Protein 5H0J (pdb70)

Organism: Pedobacter heparinus (strain ATCC 13125 / DSM 2366 / CIP 104194 / JCM 7457 / NBRC 12017 / NCIMB 9290 / NRRL B-14731 / HIM 762-3) (NCBI:txid485917)

Nearest PDB structures (foldseek):
  5h0j-assembly1_A  TM=1.004E+00  e=2.017E-50  Pedobacter heparinus DSM 2366
  5h0k-assembly1_A  TM=1.004E+00  e=4.831E-50  Pedobacter heparinus DSM 2366
  3p56-assembly1_A  TM=5.297E-01  e=3.175E-01  Homo sapi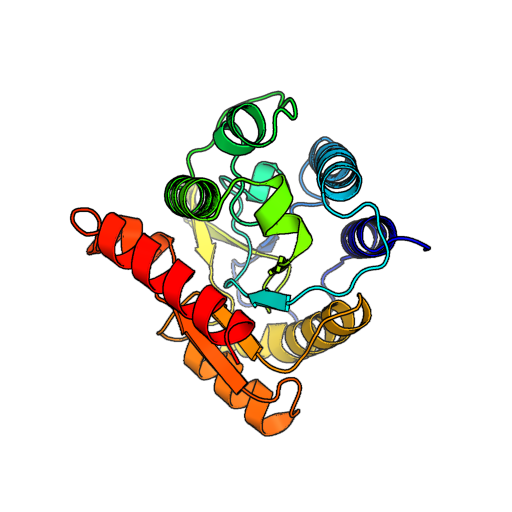ens
  3puf-assembly6_P  TM=5.413E-01  e=7.602E-01  Homo sapiens
  3p5j-assembly1_A  TM=4.343E-01  e=5.257E+00  Mus musculus

Radius of gyration: 16.83 Å; Cα contacts (8 Å, |Δi|>4): 394; chains: 1; bounding box: 45×38×44 Å

Secondary structure (DSSP, 8-state):
--SHHHHHHHHHHH----SPPPPTT-EEE-HHHH-HHHHHHHHHHHHHH--S---BEEEE-S---SSGGGGTSSTT--HHHHHHTT-----S-----HHHHHHHHHHHHHT-HHHHHHHEEEE-SS-SEEEEE-TT--EEE--TTSSHHHHHHHHHHHHHHHHHHHTTTB--SEEEEE-TTHHHHHHHHHHHHH--SSEEEEE--HHHHHHHSGGGHHHHHHHHHHHHHHHHH-

B-factor: mean 28.04, std 9.72, range [14.25, 87.45]

Foldseek 3Di:
DPWLLVLVLVCLVPDDADFADAPPQKDKARLPPPDVVQSVLSSVQCCVAGVHHAAAAEEAEFEDDCFACSNRLAPLQGQVNCCPQVVHHDDDDGGDDQLSVLVQVLQVVLPGDNVNSNHHDYAHLQHIWMWGADPVGDIDTDGCVPDPRSVNRCVVVSVVVVVSSVVSHHDQAEYEYADPPPSVVVVVVVCVVPVSHNYYHYAHHSVCCVPPVVVPSVVSSVVVSVVVVVVVVD

Sequence (234 aa):
MMTFADKVIQFNKDLSYTGSTLPPGIRIMNPFKEHEQTMHIVEAFYHKYYNDNQSRYLILGINPGRFGSGLTGIPFTDPKRLITECNIPYSGKLSHEPSSVFIYEMINAFGGAEAFYKQFYISSPCPLGFTSIAANGKEKNYNYYDSKALEKAVYEFIIENIRKQLTLGITTDTCFCLGTGKNEKFLMKVNAQYKFFKRIVALEHPRFIMQYKTASKQFYIDKYISAFKALNNS

Structure (mmCIF, N/CA/C/O backbone):
data_5H0J
#
_entry.id   5H0J
#
_cell.length_a   56.506
_cell.length_b   56.506
_cell.length_c   144.242
_cell.angle_alpha   90.00
_cell.angle_beta   90.00
_cell.angle_gamma   90.00
#
_symmetry.space_group_name_H-M   'P 41 21 2'
#
loop_
_entity.id
_entity.type
_entity.pdbx_description
1 polymer 'Uncharacterized protein'
2 water water
#
loop_
_atom_site.group_PDB
_atom_site.id
_atom_site.type_symbol
_atom_site.label_atom_id
_atom_site.label_alt_id
_atom_site.label_comp_id
_atom_site.label_asym_id
_atom_site.label_entity_id
_atom_site.label_seq_id
_atom_site.pdbx_PDB_ins_code
_atom_site.Cartn_x
_atom_site.Cartn_y
_atom_site.Cartn_z
_atom_site.occupancy
_atom_site.B_iso_or_equiv
_atom_site.auth_seq_id
_atom_site.auth_comp_id
_atom_site.auth_asym_id
_atom_site.auth_atom_id
_atom_site.pdbx_PDB_model_num
ATOM 1 N N . MET A 1 1 ? 29.651 25.128 57.550 1.00 50.09 1 MET A N 1
ATOM 2 C CA . MET A 1 1 ? 29.616 26.549 57.255 1.00 39.07 1 MET A CA 1
ATOM 3 C C . MET A 1 1 ? 29.846 27.327 58.552 1.00 42.18 1 MET A C 1
ATOM 4 O O . MET A 1 1 ? 29.359 26.923 59.599 1.00 55.32 1 MET A O 1
ATOM 6 N N . MET A 1 2 ? 30.589 28.437 58.489 1.00 49.99 2 MET A N 1
ATOM 7 C CA . MET A 1 2 ? 31.167 28.999 59.708 1.00 52.62 2 MET A CA 1
ATOM 8 C C . MET A 1 2 ? 30.142 29.761 60.546 1.00 46.40 2 MET A C 1
ATOM 9 O O . MET A 1 2 ? 29.933 29.437 61.720 1.00 45.71 2 MET A O 1
ATOM 14 N N . THR A 1 3 ? 29.503 30.787 59.982 1.00 33.55 3 THR A N 1
ATOM 15 C CA . THR A 1 3 ? 28.637 31.596 60.835 1.00 28.87 3 THR A CA 1
ATOM 16 C C . THR A 1 3 ? 27.236 30.998 60.937 1.00 23.29 3 THR A C 1
ATOM 17 O O . THR A 1 3 ? 26.833 30.136 60.151 1.00 25.98 3 THR A O 1
ATOM 21 N N . PHE A 1 4 ? 26.497 31.484 61.937 1.00 26.01 4 PHE A N 1
ATOM 22 C CA . PHE A 1 4 ? 25.069 31.201 62.036 1.00 22.46 4 PHE A CA 1
ATOM 23 C C . PHE A 1 4 ? 24.390 31.444 60.691 1.00 19.58 4 PHE A C 1
ATOM 24 O O . PHE A 1 4 ? 23.673 30.577 60.171 1.00 23.48 4 PHE A O 1
ATOM 32 N N . ALA A 1 5 ? 24.651 32.612 60.091 1.00 20.09 5 ALA A N 1
ATOM 33 C CA . ALA A 1 5 ? 24.059 32.951 58.800 1.00 20.37 5 ALA A CA 1
ATOM 34 C C . ALA A 1 5 ? 24.400 31.914 57.744 1.00 21.87 5 ALA A C 1
ATOM 35 O O . ALA A 1 5 ? 23.529 31.479 56.986 1.00 20.19 5 ALA A O 1
ATOM 37 N N . ASP A 1 6 ? 25.677 31.517 57.666 1.00 22.85 6 ASP A N 1
ATOM 38 C CA . ASP A 1 6 ? 26.083 30.516 56.682 1.00 25.72 6 ASP A CA 1
ATOM 39 C C . ASP A 1 6 ? 25.251 29.245 56.815 1.00 20.90 6 ASP A C 1
ATOM 40 O O . ASP A 1 6 ? 24.834 28.648 55.809 1.00 25.77 6 ASP A O 1
ATOM 45 N N . LYS A 1 7 ? 25.015 28.810 58.056 1.00 24.90 7 LYS A N 1
ATOM 46 C CA . LYS A 1 7 ? 24.263 27.582 58.281 1.00 26.41 7 LYS A CA 1
ATOM 47 C C . LYS A 1 7 ? 22.798 27.746 57.893 1.00 22.53 7 LYS A C 1
ATOM 48 O O . LYS A 1 7 ? 22.212 26.842 57.285 1.00 24.04 7 LYS A O 1
ATOM 54 N N . VAL A 1 8 ? 22.183 28.880 58.255 1.00 21.92 8 VAL A N 1
ATOM 55 C CA . VAL A 1 8 ? 20.795 29.126 57.851 1.00 21.88 8 VAL A CA 1
ATOM 56 C C . VAL A 1 8 ? 20.679 29.155 56.332 1.00 18.28 8 VAL A C 1
ATOM 57 O O . VAL A 1 8 ? 19.774 28.547 55.742 1.00 22.52 8 VAL A O 1
ATOM 61 N N . ILE A 1 9 ? 21.608 29.853 55.671 1.00 20.14 9 ILE A N 1
ATOM 62 C CA . ILE A 1 9 ? 21.581 29.952 54.215 1.00 21.60 9 ILE A CA 1
ATOM 63 C C . ILE A 1 9 ? 21.663 28.566 53.587 1.00 22.51 9 ILE A C 1
ATOM 64 O O . ILE A 1 9 ? 20.880 28.231 52.691 1.00 20.95 9 ILE A O 1
ATOM 69 N N . GLN A 1 10 ? 22.591 27.729 54.068 1.00 23.36 10 GLN A N 1
ATOM 70 C CA . GLN A 1 10 ? 22.715 26.386 53.500 1.00 24.68 10 GLN A CA 1
ATOM 71 C C . GLN A 1 10 ? 21.465 25.547 53.766 1.00 24.51 10 GLN A C 1
ATOM 72 O O . GLN A 1 10 ? 21.015 24.791 52.890 1.00 24.09 10 GLN A O 1
ATOM 78 N N . PHE A 1 11 ? 20.893 25.667 54.969 1.00 21.68 11 PHE A N 1
ATOM 79 C CA . PHE A 1 11 ? 19.631 24.988 55.266 1.00 22.69 11 PHE A CA 1
ATOM 80 C C . PHE A 1 11 ? 18.557 25.361 54.259 1.00 20.96 11 PHE A C 1
ATOM 81 O O . PHE A 1 11 ? 17.844 24.497 53.739 1.00 22.62 11 PHE A O 1
ATOM 89 N N . ASN A 1 12 ? 18.418 26.655 53.979 1.00 23.10 12 ASN A N 1
ATOM 90 C CA . ASN A 1 12 ? 17.347 27.073 53.084 1.00 17.31 12 ASN A CA 1
ATOM 91 C C . ASN A 1 12 ? 17.625 26.638 51.648 1.00 21.92 12 ASN A C 1
ATOM 92 O O . ASN A 1 12 ? 16.696 26.261 50.921 1.00 24.11 12 ASN A O 1
ATOM 97 N N . LYS A 1 13 ? 18.899 26.655 51.233 1.00 22.10 13 LYS A N 1
ATOM 98 C CA . LYS A 1 13 ? 19.261 26.174 49.899 1.00 22.43 13 LYS A CA 1
ATOM 99 C C . LYS A 1 13 ? 18.890 24.713 49.721 1.00 25.49 13 LYS A C 1
ATOM 100 O O . LYS A 1 13 ? 18.431 24.303 48.641 1.00 25.43 13 LYS A O 1
ATOM 106 N N . ASP A 1 14 ? 19.132 23.906 50.757 1.00 23.41 14 ASP A N 1
ATOM 107 C CA . ASP A 1 14 ? 18.979 22.463 50.664 1.00 24.04 14 ASP A CA 1
ATOM 108 C C . ASP A 1 14 ? 17.570 21.992 50.988 1.00 26.43 14 ASP A C 1
ATOM 109 O O . ASP A 1 14 ? 17.257 20.821 50.760 1.00 27.48 14 ASP A O 1
ATOM 114 N N . LEU A 1 15 ? 16.712 22.874 51.484 1.00 22.12 15 LEU A N 1
ATOM 115 C CA . LEU A 1 15 ? 15.424 22.438 51.999 1.00 20.43 15 LEU A CA 1
ATOM 116 C C . LEU A 1 15 ? 14.576 21.865 50.875 1.00 21.20 15 LEU A C 1
ATOM 117 O O . LEU A 1 15 ? 14.419 22.482 49.814 1.00 24.38 15 LEU A O 1
ATOM 122 N N . SER A 1 16 ? 14.051 20.663 51.101 1.00 20.60 16 SER A N 1
ATOM 123 C CA . SER A 1 16 ? 13.151 20.015 50.159 1.00 23.16 16 SER A CA 1
ATOM 124 C C . SER A 1 16 ? 12.187 19.144 50.948 1.00 24.94 16 SER A C 1
ATOM 125 O O . SER A 1 16 ? 12.539 18.619 52.007 1.00 23.77 16 SER A O 1
ATOM 128 N N . TYR A 1 17 ? 10.968 18.992 50.435 1.00 24.44 17 TYR A N 1
ATOM 129 C CA . TYR A 1 17 ? 9.965 18.226 51.169 1.00 27.45 17 TYR A CA 1
ATOM 130 C C . TYR A 1 17 ? 10.301 16.742 51.116 1.00 30.03 17 TYR A C 1
ATOM 131 O O . TYR A 1 17 ? 10.470 16.172 50.037 1.00 26.05 17 TYR A O 1
ATOM 140 N N . THR A 1 18 ? 10.410 16.124 52.288 1.00 24.68 18 THR A N 1
ATOM 141 C CA . THR A 1 18 ? 10.702 14.702 52.413 1.00 25.96 18 THR A CA 1
ATOM 142 C C . THR A 1 18 ? 9.626 13.951 53.194 1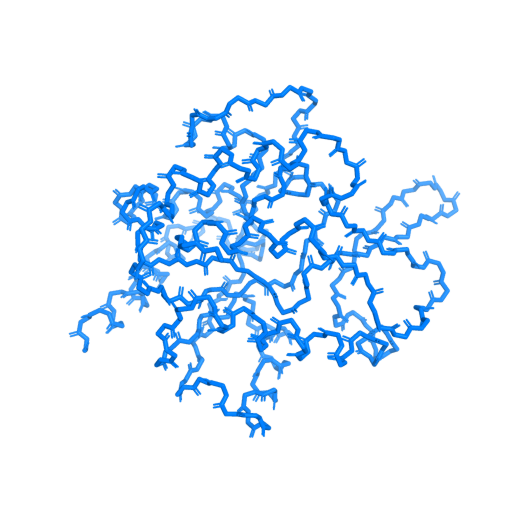.00 29.52 18 THR A C 1
ATOM 143 O O . THR A 1 18 ? 9.857 12.805 53.591 1.00 31.73 18 THR A O 1
ATOM 147 N N . GLY A 1 19 ? 8.472 14.567 53.444 1.00 25.94 19 GLY A N 1
ATOM 148 C CA . GLY A 1 19 ? 7.387 13.914 54.152 1.00 21.58 19 GLY A CA 1
ATOM 149 C C . GLY A 1 19 ? 6.575 13.015 53.233 1.00 23.72 19 GLY A C 1
ATOM 150 O O . GLY A 1 19 ? 6.970 12.703 52.111 1.00 24.35 19 GLY A O 1
ATOM 151 N N . SER A 1 20 ? 5.403 12.609 53.723 1.00 24.18 20 SER A N 1
ATOM 152 C CA . SER A 1 20 ? 4.539 11.686 52.998 1.00 24.74 20 SER A CA 1
ATOM 153 C C . SER A 1 20 ? 3.619 12.419 52.017 1.00 25.56 20 SER A C 1
ATOM 154 O O . SER A 1 20 ? 3.474 13.642 52.042 1.00 23.24 20 SER A O 1
ATOM 157 N N . THR A 1 21 ? 2.990 11.636 51.139 1.00 27.74 21 THR A N 1
ATOM 158 C CA . THR A 1 21 ? 2.049 12.173 50.161 1.00 27.96 21 THR A CA 1
ATOM 159 C C . THR A 1 21 ? 0.988 13.022 50.849 1.00 26.55 21 THR A C 1
ATOM 160 O O . THR A 1 21 ? 0.390 12.602 51.838 1.00 25.66 21 THR A O 1
ATOM 164 N N . LEU A 1 22 ? 0.770 14.227 50.325 1.00 22.81 22 LEU A N 1
ATOM 165 C CA . LEU A 1 22 ? -0.142 15.181 50.932 1.00 20.83 22 LEU A CA 1
ATOM 166 C C . LEU A 1 22 ? -1.592 14.855 50.583 1.00 23.32 22 LEU A C 1
ATOM 167 O O . LEU A 1 22 ? -1.863 14.119 49.635 1.00 21.10 22 LEU A O 1
ATOM 172 N N . PRO A 1 23 ? -2.548 15.397 51.333 1.00 21.85 23 PRO A N 1
ATOM 173 C CA . PRO A 1 23 ? -3.964 15.178 51.007 1.00 25.36 23 PRO A CA 1
ATOM 174 C C . PRO A 1 23 ? -4.318 15.746 49.641 1.00 24.71 23 PRO A C 1
ATOM 175 O O . PRO A 1 23 ? -3.557 16.547 49.075 1.00 20.88 23 PRO A O 1
ATOM 179 N N . PRO A 1 24 ? -5.461 15.344 49.074 1.00 25.37 24 PRO A N 1
ATOM 180 C CA . PRO A 1 24 ? -5.851 15.847 47.749 1.00 26.93 24 PRO A CA 1
ATOM 181 C C . PRO A 1 24 ? -5.927 17.364 47.705 1.00 21.29 24 PRO A C 1
ATOM 182 O O . PRO A 1 24 ? -6.395 18.013 48.644 1.00 25.68 24 PRO A O 1
ATOM 186 N N . GLY A 1 25 ? -5.449 17.930 46.602 1.00 22.44 25 GLY A N 1
ATOM 187 C CA . GLY A 1 25 ? -5.557 19.349 46.360 1.00 20.08 25 GLY A CA 1
ATOM 188 C C . GLY A 1 25 ? -4.446 20.197 46.941 1.00 23.29 25 GLY A C 1
ATOM 189 O O . GLY A 1 25 ? -4.334 21.370 46.574 1.00 31.16 25 GLY A O 1
ATOM 190 N N . ILE A 1 26 ? -3.600 19.642 47.804 1.00 22.44 26 ILE A N 1
ATOM 191 C CA . ILE A 1 26 ? -2.595 20.420 48.523 1.00 19.03 26 ILE A CA 1
ATOM 192 C C . ILE A 1 26 ? -1.246 20.304 47.822 1.00 23.17 26 ILE A C 1
ATOM 193 O O . ILE A 1 26 ? -0.799 19.202 47.473 1.00 23.22 26 ILE A O 1
ATOM 198 N N . ARG A 1 27 ? -0.598 21.443 47.605 1.00 19.83 27 ARG A N 1
ATOM 199 C CA . ARG A 1 27 ? 0.728 21.498 47.008 1.00 17.16 27 ARG A CA 1
ATOM 200 C C . ARG A 1 27 ? 1.691 22.089 48.028 1.00 19.81 27 ARG A C 1
ATOM 201 O O . ARG A 1 27 ? 1.349 23.043 48.729 1.00 19.13 27 ARG A O 1
ATOM 209 N N . ILE A 1 28 ? 2.886 21.504 48.121 1.00 22.09 28 ILE A N 1
ATOM 210 C CA . ILE A 1 28 ? 3.968 22.111 48.891 1.00 25.37 28 ILE A CA 1
ATOM 211 C C . ILE A 1 28 ? 4.262 23.509 48.365 1.00 23.34 28 ILE A C 1
ATOM 212 O O . ILE A 1 28 ? 4.220 23.762 47.151 1.00 21.64 28 ILE A O 1
ATOM 217 N N . MET A 1 29 ? 4.554 24.437 49.281 1.00 18.73 29 MET A N 1
ATOM 218 C CA . MET A 1 29 ? 4.967 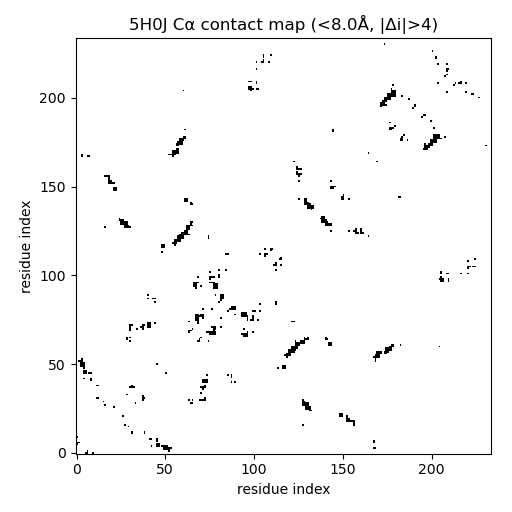25.789 48.916 1.00 20.28 29 MET A CA 1
ATOM 219 C C . MET A 1 29 ? 6.330 26.030 49.549 1.00 22.12 29 MET A C 1
ATOM 220 O O . MET A 1 29 ? 6.429 26.208 50.769 1.00 22.30 29 MET A O 1
ATOM 225 N N . ASN A 1 30 ? 7.380 26.007 48.727 1.00 18.45 30 ASN A N 1
ATOM 226 C CA . ASN A 1 30 ? 8.752 26.188 49.199 1.00 18.55 30 ASN A CA 1
ATOM 227 C C . ASN A 1 30 ? 9.212 27.576 48.773 1.00 20.55 30 ASN A C 1
ATOM 228 O O . ASN A 1 30 ? 9.583 27.769 47.604 1.00 21.95 30 ASN A O 1
ATOM 233 N N . PRO A 1 31 ? 9.239 28.561 49.676 1.00 21.67 31 PRO A N 1
ATOM 234 C CA . PRO A 1 31 ? 9.598 29.929 49.267 1.00 23.65 31 PRO A CA 1
ATOM 235 C C . PRO A 1 31 ? 10.954 30.029 48.594 1.00 20.31 31 PRO A C 1
ATOM 236 O O . PRO A 1 31 ? 11.154 30.893 47.732 1.00 23.89 31 PRO A O 1
ATOM 240 N N . PHE A 1 32 ? 11.898 29.171 48.964 1.00 15.59 32 PHE A N 1
ATOM 241 C CA . PHE A 1 32 ? 13.249 29.279 48.430 1.00 14.60 32 PHE A CA 1
ATOM 242 C C . PHE A 1 32 ? 13.365 28.707 47.027 1.00 22.13 32 PHE A C 1
ATOM 243 O O . PHE A 1 32 ? 14.326 29.021 46.317 1.00 23.74 32 PHE A O 1
ATOM 251 N N . LYS A 1 33 ? 12.409 27.885 46.621 1.00 19.29 33 LYS A N 1
ATOM 252 C CA . LYS A 1 33 ? 12.339 27.401 45.248 1.00 23.18 33 LYS A CA 1
ATOM 253 C C . LYS A 1 33 ? 11.279 28.107 44.404 1.00 25.67 33 LYS A C 1
ATOM 254 O O . LYS A 1 33 ? 11.227 27.869 43.195 1.00 33.12 33 LYS A O 1
ATOM 260 N N . GLU A 1 34 ? 10.461 28.990 44.984 1.00 26.48 34 GLU A N 1
ATOM 261 C CA . GLU A 1 34 ? 9.395 29.643 44.216 1.00 29.98 34 GLU A CA 1
ATOM 262 C C . GLU A 1 34 ? 9.945 30.683 43.245 1.00 35.79 34 GLU A C 1
ATOM 263 O O . GLU A 1 34 ? 9.605 30.674 42.053 1.00 25.22 34 GLU A O 1
ATOM 269 N N . HIS A 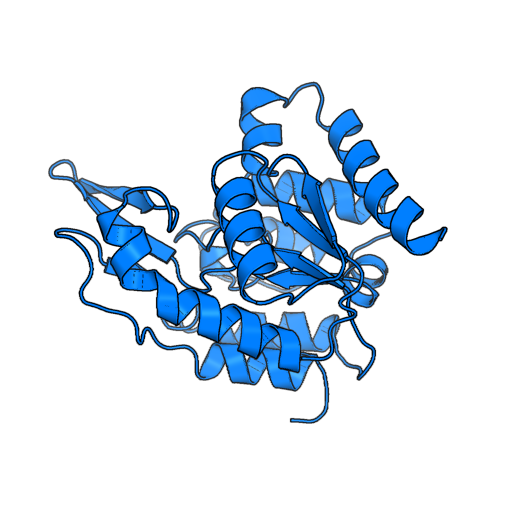1 35 ? 10.762 31.617 43.737 1.00 30.94 35 HIS A N 1
ATOM 270 C CA . HIS A 1 35 ? 11.255 32.715 42.913 1.00 37.00 35 HIS A CA 1
ATOM 271 C C . HIS A 1 35 ? 12.752 32.902 43.113 1.00 34.19 35 HIS A C 1
ATOM 272 O O . HIS A 1 35 ? 13.259 32.733 44.225 1.00 28.31 35 HIS A O 1
ATOM 279 N N . GLU A 1 36 ? 13.466 33.267 42.037 1.00 27.77 36 GLU A N 1
ATOM 280 C CA . GLU A 1 36 ? 14.921 33.352 42.147 1.00 28.98 36 GLU A CA 1
ATOM 281 C C . GLU A 1 36 ? 15.378 34.463 43.090 1.00 27.17 36 GLU A C 1
ATOM 282 O O . GLU A 1 36 ? 16.492 34.383 43.620 1.00 31.63 36 GLU A O 1
ATOM 288 N N . GLN A 1 37 ? 14.540 35.474 43.340 1.00 26.93 37 GLN A N 1
ATOM 289 C CA . GLN A 1 37 ? 14.944 36.570 44.219 1.00 26.39 37 GLN A CA 1
ATOM 290 C C . GLN A 1 37 ? 15.043 36.135 45.679 1.00 27.14 37 GLN A C 1
ATOM 291 O O . GLN A 1 37 ? 15.807 36.723 46.454 1.00 23.58 37 GLN A O 1
ATOM 297 N N . THR A 1 38 ? 14.301 35.099 46.065 1.00 22.36 38 THR A N 1
ATOM 298 C CA . THR A 1 38 ? 14.178 34.762 47.476 1.00 19.76 38 THR A CA 1
ATOM 299 C C . THR A 1 38 ? 15.525 34.415 48.098 1.00 22.47 38 THR A C 1
ATOM 300 O O . THR A 1 38 ? 15.890 34.962 49.145 1.00 22.51 38 THR A O 1
ATOM 304 N N . MET A 1 39 ? 16.297 33.523 47.467 1.00 21.56 39 MET A N 1
ATOM 305 C CA . MET A 1 39 ? 17.573 33.171 48.083 1.00 21.73 39 MET A CA 1
ATOM 306 C C . MET A 1 39 ? 18.553 34.347 48.084 1.00 21.99 39 MET A C 1
ATOM 307 O O . MET A 1 39 ? 19.416 34.415 48.959 1.00 19.55 39 MET A O 1
ATOM 312 N N . HIS A 1 40 ? 18.437 35.290 47.142 1.00 20.97 40 HIS A N 1
ATOM 313 C CA . HIS A 1 40 ? 19.294 36.474 47.216 1.00 19.18 40 HIS A CA 1
ATOM 314 C C . HIS A 1 40 ? 18.959 37.320 48.441 1.00 19.26 40 HIS A C 1
ATOM 315 O O . HIS A 1 40 ? 19.854 37.893 49.079 1.00 19.90 40 HIS A O 1
ATOM 322 N N . ILE A 1 41 ? 17.673 37.415 48.774 1.00 21.18 41 ILE A N 1
ATOM 323 C CA . ILE A 1 41 ? 17.247 38.136 49.969 1.00 18.59 41 ILE A CA 1
ATOM 324 C C . ILE A 1 41 ? 17.696 37.394 51.218 1.00 20.98 41 ILE A C 1
ATOM 325 O O . ILE A 1 41 ? 18.167 38.005 52.185 1.00 19.85 41 ILE A O 1
ATOM 330 N N . VAL A 1 42 ? 17.521 36.068 51.223 1.00 20.19 42 VAL A N 1
ATOM 331 C CA . VAL A 1 42 ? 17.989 35.236 52.330 1.00 20.45 42 VAL A CA 1
ATOM 332 C C . VAL A 1 42 ? 19.459 35.513 52.618 1.00 20.74 42 VAL A C 1
ATOM 333 O O . VAL A 1 42 ? 19.854 35.758 53.762 1.00 20.33 42 VAL A O 1
ATOM 337 N N . GLU A 1 43 ? 20.300 35.481 51.581 1.00 16.77 43 GLU A N 1
ATOM 338 C CA . GLU A 1 43 ? 21.713 35.763 51.813 1.00 17.23 43 GLU A CA 1
ATOM 339 C C . GLU A 1 43 ? 21.914 37.163 52.381 1.00 18.83 43 GLU A C 1
ATOM 340 O O . GLU A 1 43 ? 22.682 37.348 53.331 1.00 22.41 43 GLU A O 1
ATOM 346 N N . ALA A 1 44 ? 21.227 38.158 51.821 1.00 17.86 44 ALA A N 1
ATOM 347 C CA . ALA A 1 44 ? 21.424 39.529 52.282 1.00 20.36 44 ALA A CA 1
ATOM 348 C C . ALA A 1 44 ? 20.987 39.689 53.733 1.00 25.47 44 ALA A C 1
ATOM 349 O O . ALA A 1 44 ? 21.673 40.334 54.538 1.00 20.32 44 ALA A O 1
ATOM 351 N N . PHE A 1 45 ? 19.853 39.089 54.087 1.00 19.18 45 PHE A N 1
ATOM 352 C CA . PHE A 1 45 ? 19.295 39.267 55.421 1.00 21.37 45 PHE A CA 1
ATOM 353 C C . PHE A 1 45 ? 20.149 38.570 56.471 1.00 19.94 45 PHE A C 1
ATOM 354 O O . PHE A 1 45 ? 20.559 39.187 57.460 1.00 20.66 45 PHE A O 1
ATOM 362 N N . TYR A 1 46 ? 20.432 37.280 56.283 1.00 18.69 46 TYR A N 1
ATOM 363 C CA . TYR A 1 46 ? 21.168 36.574 57.327 1.00 19.39 46 TYR A CA 1
ATOM 364 C C . TYR A 1 46 ? 22.609 37.054 57.428 1.00 20.73 46 TYR A C 1
ATOM 365 O O . TYR A 1 46 ? 23.143 37.123 58.535 1.00 17.95 46 TYR A O 1
ATOM 374 N N . HIS A 1 47 ? 23.249 37.430 56.311 1.00 20.07 47 HIS A N 1
ATOM 375 C CA . HIS A 1 47 ? 24.585 38.009 56.446 1.00 22.53 47 HIS A CA 1
ATOM 376 C C . HIS A 1 47 ? 24.554 39.358 57.157 1.00 23.65 47 HIS A C 1
ATOM 377 O O . HIS A 1 47 ? 25.566 39.770 57.733 1.00 22.01 47 HIS A O 1
ATOM 384 N N . LYS A 1 48 ? 23.422 40.059 57.135 1.00 20.61 48 LYS A N 1
ATOM 385 C CA . LYS A 1 48 ? 23.372 41.335 57.835 1.00 21.50 48 LYS A CA 1
ATOM 386 C C . LYS A 1 48 ? 23.220 41.140 59.334 1.00 24.99 48 LYS A C 1
ATOM 387 O O . LYS A 1 48 ? 23.872 41.839 60.122 1.00 24.34 48 LYS A O 1
ATOM 393 N N . TYR A 1 49 ? 22.374 40.194 59.753 1.00 19.01 49 TYR A N 1
ATOM 394 C CA . TYR A 1 49 ? 21.953 40.136 61.148 1.00 20.16 49 TYR A CA 1
ATOM 395 C C . TYR A 1 49 ? 22.487 38.939 61.921 1.00 18.46 49 TYR A C 1
ATOM 396 O O . TYR A 1 49 ? 22.374 38.921 63.158 1.00 20.10 49 TYR A O 1
ATOM 405 N N . TYR A 1 50 ? 23.049 37.947 61.244 1.00 20.24 50 TYR A N 1
ATOM 406 C CA . TYR A 1 50 ? 23.465 36.706 61.882 1.00 20.84 50 TYR A CA 1
ATOM 407 C C . TYR A 1 50 ? 24.916 36.401 61.551 1.00 25.81 50 TYR A C 1
ATOM 408 O O . TYR A 1 50 ? 25.328 35.238 61.531 1.00 22.08 50 TYR A O 1
ATOM 417 N N . ASN A 1 51 ? 25.701 37.448 61.294 1.00 22.27 51 ASN A N 1
ATOM 418 C CA . ASN A 1 51 ? 27.080 37.297 60.840 1.00 26.36 51 ASN A CA 1
ATOM 419 C C . ASN A 1 51 ? 28.011 37.111 62.041 1.00 30.79 51 ASN A C 1
ATOM 420 O O . ASN A 1 51 ? 28.883 37.932 62.326 1.00 28.86 51 ASN A O 1
ATOM 425 N N . ASP A 1 52 ? 27.802 36.005 62.754 1.00 24.75 52 ASP A N 1
ATOM 426 C CA . ASP A 1 52 ? 28.559 35.715 63.968 1.00 21.96 52 ASP A CA 1
ATOM 427 C C . ASP A 1 52 ? 28.375 34.246 64.327 1.00 26.10 52 ASP A C 1
ATOM 428 O O . ASP A 1 52 ? 27.702 33.487 63.620 1.00 27.18 52 ASP A O 1
ATOM 433 N N . ASN A 1 53 ? 28.959 33.852 65.460 1.00 28.11 53 ASN A N 1
ATOM 434 C CA . ASN A 1 53 ? 28.820 32.492 65.960 1.00 26.38 53 ASN A CA 1
ATOM 435 C C . ASN A 1 53 ? 28.259 32.478 67.372 1.00 29.14 53 ASN A C 1
ATOM 436 O O . ASN A 1 53 ? 28.522 31.553 68.141 1.00 34.28 53 ASN A O 1
ATOM 441 N N . GLN A 1 54 ? 27.490 33.501 67.720 1.00 28.81 54 GLN A N 1
ATOM 442 C CA . GLN A 1 54 ? 26.789 33.525 68.991 1.00 26.42 54 GLN A CA 1
ATOM 443 C C . GLN A 1 54 ? 25.535 32.671 68.910 1.00 30.33 54 GLN A C 1
ATOM 444 O O . GLN A 1 54 ? 24.935 32.513 67.846 1.00 28.11 54 GLN A O 1
ATOM 450 N N . SER A 1 55 ? 25.134 32.126 70.053 1.00 26.57 55 SER A N 1
ATOM 451 C CA . SER A 1 55 ? 23.903 31.357 70.091 1.00 30.36 55 SER A CA 1
ATOM 452 C C . SER A 1 55 ? 22.696 32.289 70.001 1.00 27.12 55 SER A C 1
ATOM 453 O O . SER A 1 55 ? 22.806 33.514 70.123 1.00 28.55 55 SER A O 1
ATOM 456 N N . ARG A 1 56 ? 21.528 31.692 69.759 1.00 22.17 56 ARG A N 1
ATOM 457 C CA . ARG A 1 56 ? 20.282 32.435 69.649 1.00 23.04 56 ARG A CA 1
ATOM 458 C C . ARG A 1 56 ? 19.194 31.686 70.403 1.00 19.68 56 ARG A C 1
ATOM 459 O O . ARG A 1 56 ? 19.229 30.458 70.507 1.00 21.35 56 ARG A O 1
ATOM 467 N N . TYR A 1 57 ? 18.220 32.428 70.922 1.00 20.76 57 TYR A N 1
ATOM 468 C CA . TYR A 1 57 ? 16.967 31.809 71.335 1.00 19.29 57 TYR A CA 1
ATOM 469 C C . TYR A 1 57 ? 16.056 31.629 70.131 1.00 17.89 57 TYR A C 1
ATOM 470 O O . TYR A 1 57 ? 15.998 32.491 69.250 1.00 20.85 57 TYR A O 1
ATOM 479 N N . LEU A 1 58 ? 15.326 30.516 70.114 1.00 18.22 58 LEU A N 1
ATOM 480 C CA . LEU A 1 58 ? 14.452 30.164 69.001 1.00 18.70 58 LEU A CA 1
ATOM 481 C C . LEU A 1 58 ? 13.026 30.656 69.245 1.00 22.95 58 LEU A C 1
ATOM 482 O O . LEU A 1 58 ? 12.435 30.380 70.295 1.00 21.13 58 LEU A O 1
ATOM 487 N N . ILE A 1 59 ? 12.469 31.359 68.257 1.00 17.11 59 ILE A N 1
ATOM 488 C CA . ILE A 1 59 ? 11.052 31.710 68.219 1.00 17.23 59 ILE A CA 1
ATOM 489 C C . ILE A 1 59 ? 10.426 30.926 67.077 1.00 22.05 59 ILE A C 1
ATOM 490 O O . ILE A 1 59 ? 10.932 30.965 65.950 1.00 19.41 59 ILE A O 1
ATOM 495 N N . LEU A 1 60 ? 9.325 30.233 67.350 1.00 15.80 60 LEU A N 1
ATOM 496 C CA . LEU A 1 60 ? 8.674 29.400 66.345 1.00 16.52 60 LEU A CA 1
ATOM 497 C C . LEU A 1 60 ? 7.314 29.979 65.992 1.00 19.24 60 LEU A C 1
ATOM 498 O O . LEU A 1 60 ? 6.452 30.127 66.868 1.00 19.14 60 LEU A O 1
ATOM 503 N N . GLY A 1 61 ? 7.114 30.265 64.698 1.00 18.26 61 GLY A N 1
ATOM 504 C CA . GLY A 1 61 ? 5.795 30.532 64.154 1.00 16.67 61 GLY A CA 1
ATOM 505 C C . GLY A 1 61 ? 5.101 29.231 63.809 1.00 18.53 61 GLY A C 1
ATOM 506 O O . GLY A 1 61 ? 5.325 28.198 64.441 1.00 19.44 61 GLY A O 1
ATOM 507 N N . ILE A 1 62 ? 4.252 29.273 62.786 1.00 17.45 62 ILE A N 1
ATOM 508 C CA . ILE A 1 62 ? 3.458 28.106 62.407 1.00 17.66 62 ILE A CA 1
ATOM 509 C C . ILE A 1 62 ? 4.067 27.480 61.152 1.00 20.53 62 ILE A C 1
ATOM 510 O O . ILE A 1 62 ? 4.678 26.406 61.218 1.00 22.24 62 ILE A O 1
ATOM 515 N N . ASN A 1 63 ? 3.913 28.147 60.007 1.00 17.53 63 ASN A N 1
ATOM 516 C CA . ASN A 1 63 ? 4.631 27.780 58.790 1.00 18.61 63 ASN A CA 1
ATOM 517 C C . ASN A 1 63 ? 4.434 28.882 57.756 1.00 19.98 63 ASN A C 1
ATOM 518 O O . ASN A 1 63 ? 3.537 29.722 57.896 1.00 22.15 63 ASN A O 1
ATOM 523 N N . PRO A 1 64 ? 5.283 28.946 56.753 1.00 20.78 64 PRO A N 1
ATOM 524 C CA . PRO A 1 64 ? 5.155 29.988 55.725 1.00 23.99 64 PRO A CA 1
ATOM 525 C C . PRO A 1 64 ? 3.838 29.932 54.970 1.00 23.09 64 PRO A C 1
ATOM 526 O O . PRO A 1 64 ? 3.196 28.880 54.869 1.00 20.71 64 PRO A O 1
ATOM 530 N N . GLY A 1 65 ? 3.430 31.085 54.438 1.00 21.40 65 GLY A N 1
ATOM 531 C CA . GLY A 1 65 ? 2.399 31.155 53.428 1.00 24.71 65 GLY A CA 1
ATOM 532 C C . GLY A 1 65 ? 2.972 31.728 52.136 1.00 26.10 65 GLY A C 1
ATOM 533 O O . GLY A 1 65 ? 4.088 32.253 52.101 1.00 26.20 65 GLY A O 1
ATOM 534 N N . ARG A 1 66 ? 2.186 31.624 51.066 1.00 25.99 66 ARG A N 1
ATOM 535 C CA . ARG A 1 66 ?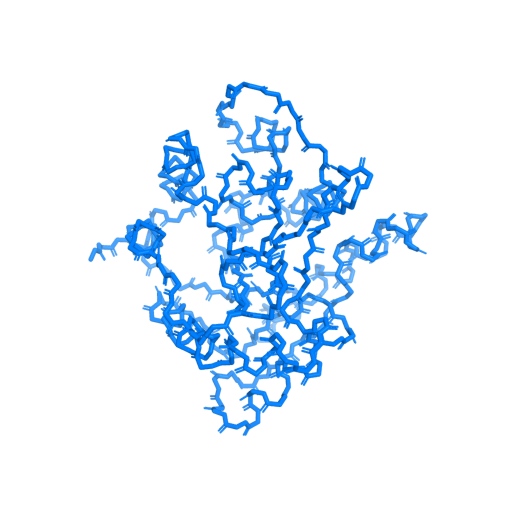 2.699 32.046 49.768 1.00 27.08 66 ARG A CA 1
ATOM 536 C C . ARG A 1 66 ? 2.885 33.558 49.701 1.00 33.50 66 ARG A C 1
ATOM 537 O O . ARG A 1 66 ? 3.827 34.037 49.059 1.00 36.76 66 ARG A O 1
ATOM 545 N N . PHE A 1 67 ? 2.038 34.311 50.395 1.00 29.78 67 PHE A N 1
ATOM 546 C CA . PHE A 1 67 ? 2.039 35.764 50.370 1.00 32.46 67 PHE A CA 1
ATOM 547 C C . PHE A 1 67 ? 3.046 36.330 51.368 1.00 28.83 67 PHE A C 1
ATOM 548 O O . PHE A 1 67 ? 3.616 35.614 52.205 1.00 23.00 67 PHE A O 1
ATOM 556 N N . GLY A 1 68 ? 3.227 37.648 51.295 1.00 25.49 68 GLY A N 1
ATOM 557 C CA . GLY A 1 68 ? 3.962 38.364 52.329 1.00 25.42 68 GLY A CA 1
ATOM 558 C C . GLY A 1 68 ? 5.381 37.850 52.472 1.00 24.89 68 GLY A C 1
ATOM 559 O O . GLY A 1 68 ? 6.178 37.884 51.525 1.00 21.26 68 GLY A O 1
ATOM 560 N N . SER A 1 69 ? 5.708 37.355 53.672 1.00 22.90 69 SER A N 1
ATOM 561 C CA . SER A 1 69 ? 7.042 36.812 53.917 1.00 20.36 69 SER A CA 1
ATOM 562 C C . SER A 1 69 ? 7.366 35.619 53.021 1.00 24.07 69 SER A C 1
ATOM 563 O O . SER A 1 69 ? 8.545 35.282 52.865 1.00 26.83 69 SER A O 1
ATOM 566 N N . GLY A 1 70 ? 6.358 34.968 52.433 1.00 21.30 70 GLY A N 1
ATOM 567 C CA . GLY A 1 70 ? 6.644 33.914 51.471 1.00 23.04 70 GLY A CA 1
ATOM 568 C C . GLY A 1 70 ? 7.332 34.407 50.219 1.00 26.24 70 GLY A C 1
ATOM 569 O O . GLY A 1 70 ? 7.922 33.606 49.486 1.00 31.77 70 GLY A O 1
ATOM 570 N N . LEU A 1 71 ? 7.258 35.705 49.953 1.00 24.37 71 LEU A N 1
ATOM 571 C CA . LEU A 1 71 ? 7.945 36.327 48.832 1.00 23.19 71 LEU A CA 1
ATOM 572 C C . LEU A 1 71 ? 9.342 36.806 49.191 1.00 27.21 71 LEU A C 1
ATOM 573 O O . LEU A 1 71 ? 10.117 37.139 48.290 1.00 29.74 71 LEU A O 1
ATOM 578 N N . THR A 1 72 ? 9.682 36.871 50.479 1.00 19.39 72 THR A N 1
ATOM 579 C CA . THR A 1 72 ? 11.028 37.263 50.868 1.00 20.44 72 THR A CA 1
ATOM 580 C C . THR A 1 72 ? 11.867 36.110 51.378 1.00 25.64 72 THR A C 1
ATOM 581 O O . THR A 1 72 ? 13.100 36.206 51.348 1.00 19.62 72 THR A O 1
ATOM 585 N N . GLY A 1 73 ? 11.232 35.033 51.842 1.00 20.23 73 GLY A N 1
ATOM 586 C CA . GLY A 1 73 ? 11.920 33.960 52.516 1.00 20.88 73 GLY A CA 1
ATOM 587 C C . GLY A 1 73 ? 12.345 34.270 53.938 1.00 17.14 73 GLY A C 1
ATOM 588 O O . GLY A 1 73 ? 13.002 33.430 54.560 1.00 21.02 73 GLY A O 1
ATOM 589 N N . ILE A 1 74 ? 11.997 35.434 54.469 1.00 16.12 74 ILE A N 1
ATOM 590 C CA . ILE A 1 74 ? 12.442 35.872 55.793 1.00 17.11 74 ILE A CA 1
ATOM 591 C C . ILE A 1 74 ? 11.231 35.861 56.715 1.00 18.47 74 ILE A C 1
ATOM 592 O O . ILE A 1 74 ? 10.254 36.564 56.435 1.00 18.76 74 ILE A O 1
ATOM 597 N N . PRO A 1 75 ? 11.254 35.108 57.815 1.00 17.65 75 PRO A N 1
ATOM 598 C CA . PRO A 1 75 ? 10.066 34.990 58.667 1.00 19.26 75 PRO A CA 1
ATOM 599 C C . PRO A 1 75 ? 9.527 36.342 59.106 1.00 18.37 75 PRO A C 1
ATOM 600 O O . PRO A 1 75 ? 10.283 37.230 59.510 1.00 19.87 75 PRO A O 1
ATOM 604 N N . PHE A 1 76 ? 8.202 36.501 58.984 1.00 16.52 76 PHE A N 1
ATOM 605 C CA . PHE A 1 76 ? 7.479 37.696 59.440 1.00 20.58 76 PHE A CA 1
ATOM 606 C C . PHE A 1 76 ? 8.010 38.987 58.829 1.00 19.52 76 PHE A C 1
ATOM 607 O O . PHE A 1 76 ? 7.820 40.070 59.384 1.00 19.65 76 PHE A O 1
ATOM 615 N N . THR A 1 77 ? 8.638 38.909 57.653 1.00 20.08 77 THR A N 1
ATOM 616 C CA . THR A 1 77 ? 9.231 40.079 57.008 1.00 18.55 77 THR A CA 1
ATOM 617 C C . THR A 1 77 ? 8.680 40.160 55.587 1.00 19.75 77 THR A C 1
ATOM 618 O O . THR A 1 77 ? 9.209 39.520 54.675 1.00 19.86 77 THR A O 1
ATOM 622 N N . ASP A 1 78 ? 7.614 40.932 55.391 1.00 18.24 78 ASP A N 1
ATOM 623 C CA . ASP A 1 78 ? 7.035 41.060 54.058 1.00 17.35 78 ASP A CA 1
ATOM 624 C C . ASP A 1 78 ? 7.887 42.051 53.267 1.00 19.33 78 ASP A C 1
ATOM 625 O O . ASP A 1 78 ? 8.849 42.629 53.797 1.00 20.51 78 ASP A O 1
ATOM 630 N N . PRO A 1 79 ? 7.601 42.240 51.970 1.00 16.28 79 PRO A N 1
ATOM 631 C CA . PRO A 1 79 ? 8.472 43.122 51.168 1.00 19.09 79 PRO A CA 1
ATOM 632 C C . PRO A 1 79 ? 8.585 44.531 51.719 1.00 19.31 79 PRO A C 1
ATOM 633 O O . PRO A 1 79 ? 9.688 45.095 51.750 1.00 21.37 79 PRO A O 1
ATOM 637 N N . LYS A 1 80 ? 7.474 45.113 52.186 1.00 20.83 80 LYS A N 1
ATOM 638 C CA . LYS A 1 80 ? 7.538 46.476 52.705 1.00 23.51 80 LYS A CA 1
ATOM 639 C C . LYS A 1 80 ? 8.439 46.552 53.931 1.00 23.12 80 LYS A C 1
ATOM 640 O O . LYS A 1 80 ? 9.259 47.469 54.056 1.00 22.15 80 LYS A O 1
ATOM 646 N N . ARG A 1 81 ? 8.300 45.596 54.852 1.00 21.43 81 ARG A N 1
ATOM 647 C CA . ARG A 1 81 ? 9.145 45.604 56.041 1.00 20.41 81 ARG A CA 1
ATOM 648 C C . ARG A 1 81 ? 10.599 45.316 55.683 1.00 19.54 81 ARG A C 1
ATOM 649 O O . ARG A 1 81 ? 11.515 45.845 56.317 1.00 21.76 81 ARG A O 1
ATOM 657 N N . LEU A 1 82 ? 10.827 44.454 54.689 1.00 16.34 82 LEU A N 1
ATOM 658 C CA . LEU A 1 82 ? 12.189 44.218 54.230 1.00 18.56 82 LEU A CA 1
ATOM 659 C C . LEU A 1 82 ? 12.829 45.518 53.764 1.00 23.37 82 LEU A C 1
ATOM 660 O O . LEU A 1 82 ? 13.977 45.813 54.113 1.00 21.23 82 LEU A O 1
ATOM 665 N N . ILE A 1 83 ? 12.082 46.324 53.008 1.00 22.78 83 ILE A N 1
ATOM 666 C CA . ILE A 1 83 ? 12.633 47.566 52.468 1.00 21.18 83 ILE A CA 1
ATOM 667 C C . ILE A 1 83 ? 12.821 48.603 53.570 1.00 24.36 83 ILE A C 1
ATOM 668 O O . ILE A 1 83 ? 13.893 49.206 53.698 1.00 30.20 83 ILE A O 1
ATOM 673 N N . THR A 1 84 ? 11.784 48.840 54.374 1.00 23.22 84 THR A N 1
ATOM 674 C CA . THR A 1 84 ? 11.808 49.988 55.271 1.00 28.43 84 THR A CA 1
ATOM 675 C C . THR A 1 84 ? 12.503 49.695 56.591 1.00 30.11 84 THR A C 1
ATOM 676 O O . THR A 1 84 ? 13.169 50.581 57.141 1.00 30.96 84 THR A O 1
ATOM 680 N N . GLU A 1 85 ? 12.390 48.472 57.103 1.00 25.37 85 GLU A N 1
ATOM 681 C CA . GLU A 1 85 ? 12.980 48.120 58.386 1.00 25.51 85 GLU A CA 1
ATOM 682 C C . GLU A 1 85 ? 14.348 47.458 58.259 1.00 28.23 85 GLU A C 1
ATOM 683 O O . GLU A 1 85 ? 15.237 47.733 59.070 1.00 31.20 85 GLU A O 1
ATOM 689 N N . CYS A 1 86 ? 14.553 46.587 57.275 1.00 23.68 86 CYS A N 1
ATOM 690 C CA . CYS A 1 86 ? 15.856 45.957 57.107 1.00 24.59 86 CYS A CA 1
ATOM 691 C C . CYS A 1 86 ? 16.741 46.674 56.104 1.00 24.60 86 CYS A C 1
ATOM 692 O O . CYS A 1 86 ? 17.916 46.312 55.983 1.00 29.80 86 CYS A O 1
ATOM 695 N N . ASN A 1 87 ? 16.199 47.651 55.370 1.00 27.05 87 ASN A N 1
ATOM 696 C CA . ASN A 1 87 ? 16.939 48.376 54.326 1.00 26.54 87 ASN A CA 1
ATOM 697 C C . ASN A 1 87 ? 17.567 47.419 53.317 1.00 30.37 87 ASN A C 1
ATOM 698 O O . ASN A 1 87 ? 18.717 47.571 52.898 1.00 30.10 87 ASN A O 1
ATOM 703 N N . ILE A 1 88 ? 16.788 46.424 52.904 1.00 24.68 88 ILE A N 1
ATOM 704 C CA . ILE A 1 88 ? 17.194 45.456 51.900 1.00 24.82 88 ILE A CA 1
ATOM 705 C C . ILE A 1 88 ? 16.231 45.582 50.731 1.00 27.19 88 ILE A C 1
ATOM 706 O O . ILE A 1 88 ? 15.018 45.508 50.930 1.00 23.01 88 ILE A O 1
ATOM 711 N N . PRO A 1 89 ? 16.715 45.811 49.515 1.00 27.42 89 PRO A N 1
ATOM 712 C CA . PRO A 1 89 ? 15.812 46.091 48.398 1.00 28.97 89 PRO A CA 1
ATOM 713 C C . PRO A 1 89 ? 15.013 44.869 47.988 1.00 28.66 89 PRO A C 1
ATOM 714 O O . PRO A 1 89 ? 15.420 43.721 48.190 1.00 29.25 89 PRO A O 1
ATOM 718 N N . TYR A 1 90 ? 13.855 45.146 47.402 1.00 29.02 90 TYR A N 1
ATOM 719 C CA . TYR A 1 90 ? 12.926 44.134 46.934 1.00 28.29 90 TYR A CA 1
ATOM 720 C C . TYR A 1 90 ? 12.371 44.588 45.595 1.00 30.00 90 TYR A C 1
ATOM 721 O O . TYR A 1 90 ? 11.855 45.703 45.487 1.00 29.05 90 TYR A O 1
ATOM 730 N N . SER A 1 91 ? 12.460 43.734 44.586 1.00 27.43 91 SER A N 1
ATOM 731 C CA . SER A 1 91 ? 11.892 44.035 43.278 1.00 31.73 91 SER A CA 1
ATOM 732 C C . SER A 1 91 ? 10.583 43.281 43.099 1.00 28.29 91 SER A C 1
ATOM 733 O O . SER A 1 91 ? 10.518 42.067 43.310 1.00 29.34 91 SER A O 1
ATOM 736 N N . GLY A 1 92 ? 9.549 43.995 42.717 1.00 29.05 92 GLY A N 1
ATOM 737 C CA . GLY A 1 92 ? 8.309 43.358 42.346 1.00 33.68 92 GLY A CA 1
ATOM 738 C C . GLY A 1 92 ? 7.156 43.828 43.191 1.00 28.16 92 GLY A C 1
ATOM 739 O O . GLY A 1 92 ? 7.232 44.830 43.902 1.00 32.35 92 GLY A O 1
ATOM 740 N N . LYS A 1 93 ? 6.068 43.078 43.105 1.00 33.62 93 LYS A N 1
ATOM 741 C CA . LYS A 1 93 ? 4.830 43.482 43.748 1.00 36.05 93 LYS A CA 1
ATOM 742 C C . LYS A 1 93 ? 4.958 43.376 45.258 1.00 30.76 93 LYS A C 1
ATOM 743 O O . LYS A 1 93 ? 5.496 42.397 45.782 1.00 28.07 93 LYS A O 1
ATOM 745 N N . LEU A 1 94 ? 4.497 44.407 45.950 1.00 29.08 94 LEU A N 1
ATOM 746 C CA . LEU A 1 94 ? 4.409 44.335 47.394 1.00 25.02 94 LEU A CA 1
ATOM 747 C C . LEU A 1 94 ? 3.315 43.358 47.799 1.00 26.24 94 LEU A C 1
ATOM 748 O O . LEU A 1 94 ? 2.408 43.038 47.028 1.00 25.29 94 LEU A O 1
ATOM 753 N N . SER A 1 95 ? 3.408 42.879 49.034 1.00 23.11 95 SER A N 1
ATOM 754 C CA . SER A 1 95 ? 2.451 41.890 49.522 1.00 25.92 95 SER A CA 1
ATOM 755 C C . SER A 1 95 ? 2.305 42.103 51.016 1.00 24.05 95 SER A C 1
ATOM 756 O O . SER A 1 95 ? 3.256 41.853 51.762 1.00 23.07 95 SER A O 1
ATOM 759 N N . HIS A 1 96 ? 1.121 42.545 51.449 1.00 22.72 96 HIS A N 1
ATOM 760 C CA . HIS A 1 96 ? 0.919 42.984 52.825 1.00 24.65 96 HIS A CA 1
ATOM 761 C C . HIS A 1 96 ? 0.699 41.784 53.742 1.00 27.14 96 HIS A C 1
ATOM 762 O O . HIS A 1 96 ? -0.210 40.978 53.518 1.00 27.43 96 HIS A O 1
ATOM 769 N N . GLU A 1 97 ? 1.528 41.669 54.773 1.00 23.22 97 GLU A N 1
ATOM 770 C CA . GLU A 1 97 ? 1.362 40.629 55.789 1.00 27.89 97 GLU A CA 1
ATOM 771 C C . GLU A 1 97 ? 1.103 41.330 57.108 1.00 20.20 97 GLU A C 1
ATOM 772 O O . GLU A 1 97 ? 2.010 42.004 57.635 1.00 24.54 97 GLU A O 1
ATOM 778 N N . PRO A 1 98 ? -0.109 41.244 57.665 1.00 25.59 98 PRO A N 1
ATOM 779 C CA . PRO A 1 98 ? -0.372 41.937 58.942 1.00 29.41 98 PRO A CA 1
ATOM 780 C C . PRO A 1 98 ? 0.582 41.526 60.057 1.00 21.89 98 PRO A C 1
ATOM 781 O O . PRO A 1 98 ? 1.044 42.380 60.843 1.00 26.26 98 PRO A O 1
ATOM 785 N N . SER A 1 99 ? 0.899 40.225 60.135 1.00 20.30 99 SER A N 1
ATOM 786 C CA . SER A 1 99 ? 1.844 39.749 61.147 1.00 23.51 99 SER A CA 1
ATOM 787 C C . SER A 1 99 ? 3.161 40.500 61.075 1.00 23.08 99 SER A C 1
ATOM 788 O O . SER A 1 99 ? 3.813 40.726 62.098 1.00 20.76 99 SER A O 1
ATOM 791 N N . SER A 1 100 ? 3.583 40.873 59.867 1.00 19.54 100 SER A N 1
ATOM 792 C CA . SER A 1 100 ? 4.859 41.558 59.709 1.00 20.37 100 SER A CA 1
ATOM 793 C C . SER A 1 100 ? 4.809 42.959 60.307 1.00 20.40 100 SER A C 1
ATOM 794 O O . SER A 1 100 ? 5.786 43.416 60.924 1.00 20.24 100 SER A O 1
ATOM 797 N N . VAL A 1 101 ? 3.680 43.658 60.128 1.00 19.76 101 VAL A N 1
ATOM 798 C CA . VAL A 1 101 ? 3.500 44.958 60.768 1.00 22.64 101 VAL A CA 1
ATOM 799 C C . VAL A 1 101 ? 3.685 44.818 62.271 1.00 20.90 101 VAL A C 1
ATOM 800 O O . VAL A 1 101 ? 4.493 45.533 62.889 1.00 22.19 101 VAL A O 1
ATOM 804 N N . PHE A 1 102 ? 2.956 43.868 62.875 1.00 20.01 102 PHE A N 1
ATOM 805 C CA . PHE A 1 102 ? 3.082 43.699 64.325 1.00 19.27 102 PHE A CA 1
ATOM 806 C C . PHE A 1 102 ? 4.515 43.379 64.724 1.00 22.25 102 PHE A C 1
ATOM 807 O O . PHE A 1 102 ? 5.063 43.982 65.653 1.00 21.58 102 PHE A O 1
ATOM 815 N N . ILE A 1 103 ? 5.136 42.410 64.049 1.00 21.16 103 ILE A N 1
ATOM 816 C CA . ILE A 1 103 ? 6.441 41.952 64.504 1.00 18.56 103 ILE A CA 1
ATOM 817 C C . ILE A 1 103 ? 7.456 43.083 64.457 1.00 23.24 103 ILE A C 1
ATOM 818 O O . ILE A 1 103 ? 8.286 43.221 65.362 1.00 22.33 103 ILE A O 1
ATOM 823 N N . TYR A 1 104 ? 7.401 43.932 63.423 1.00 21.88 104 TYR A N 1
ATOM 824 C CA . TYR A 1 104 ? 8.413 44.982 63.364 1.00 21.46 104 TYR A CA 1
ATOM 825 C C . TYR A 1 104 ? 8.088 46.167 64.271 1.00 21.74 104 TYR A C 1
ATOM 826 O O . TYR A 1 104 ? 9.010 46.860 64.720 1.00 23.58 104 TYR A O 1
ATOM 835 N N . GLU A 1 105 ? 6.814 46.404 64.587 1.00 21.63 105 GLU A N 1
ATOM 836 C CA . GLU A 1 105 ? 6.529 47.351 65.669 1.00 20.88 105 GLU A CA 1
ATOM 837 C C . GLU A 1 105 ? 7.068 46.832 67.004 1.00 27.06 105 GLU A C 1
ATOM 838 O O . GLU A 1 105 ? 7.614 47.596 67.816 1.00 23.33 105 GLU A O 1
ATOM 844 N N . MET A 1 106 ? 6.917 45.528 67.246 1.00 22.97 106 MET A N 1
ATOM 845 C CA . MET A 1 106 ? 7.486 44.920 68.442 1.00 23.40 106 MET A CA 1
ATOM 846 C C . MET A 1 106 ? 9.005 45.033 68.441 1.00 23.97 106 MET A C 1
ATOM 847 O O . MET A 1 106 ? 9.610 45.388 69.456 1.00 24.69 106 MET A O 1
ATOM 852 N N . ILE A 1 107 ? 9.637 44.757 67.299 1.00 22.25 107 ILE A N 1
ATOM 853 C CA . ILE A 1 107 ? 11.093 44.791 67.204 1.00 22.68 107 ILE A CA 1
ATOM 854 C C . ILE A 1 107 ? 11.613 46.197 67.459 1.00 23.75 107 ILE A C 1
ATOM 855 O O . ILE A 1 107 ? 12.628 46.387 68.139 1.00 25.32 107 ILE A O 1
ATOM 860 N N . ASN A 1 108 ? 10.936 47.207 66.913 1.00 25.79 108 ASN A N 1
ATOM 861 C CA . ASN A 1 108 ? 11.370 48.570 67.196 1.00 23.16 108 ASN A CA 1
ATOM 862 C C . ASN A 1 108 ? 11.204 48.895 68.676 1.00 25.16 108 ASN A C 1
ATOM 863 O O . ASN A 1 108 ? 12.086 49.523 69.271 1.00 29.03 108 ASN A O 1
ATOM 868 N N . ALA A 1 109 ? 10.101 48.450 69.293 1.00 21.64 109 ALA A N 1
ATOM 869 C CA . ALA A 1 109 ? 9.936 48.656 70.737 1.00 28.32 109 ALA A CA 1
ATOM 870 C C . ALA A 1 109 ? 11.016 47.936 71.542 1.00 33.29 109 ALA A C 1
ATOM 871 O O . ALA A 1 109 ? 11.383 48.387 72.633 1.00 29.16 109 ALA A O 1
ATOM 873 N N . PHE A 1 110 ? 11.542 46.828 71.017 1.00 23.81 110 PHE A N 1
ATOM 874 C CA . PHE A 1 110 ? 12.582 46.061 71.703 1.00 22.82 110 PHE A CA 1
ATOM 875 C C . PHE A 1 110 ? 13.924 46.774 71.665 1.00 26.99 110 PHE A C 1
ATOM 876 O O . PHE A 1 110 ? 14.751 46.580 72.562 1.00 29.55 110 PHE A O 1
ATOM 884 N N . GLY A 1 111 ? 14.162 47.587 70.640 1.00 26.91 111 GLY A N 1
ATOM 885 C CA . GLY A 1 111 ? 15.448 48.231 70.460 1.00 33.87 111 GLY A CA 1
ATOM 886 C C . GLY A 1 111 ? 16.000 48.164 69.049 1.00 32.14 111 GLY A C 1
ATOM 887 O O . GLY A 1 111 ? 17.131 48.593 68.806 1.00 35.49 111 GLY A O 1
ATOM 888 N N . GLY A 1 112 ? 15.232 47.624 68.112 1.00 27.06 112 GLY A N 1
ATOM 889 C CA . GLY A 1 112 ? 15.633 47.641 66.723 1.00 28.65 112 GLY A CA 1
ATOM 890 C C . GLY A 1 112 ? 16.020 46.259 66.211 1.00 25.02 112 GLY A C 1
ATOM 891 O O . GLY A 1 112 ? 16.340 45.339 66.969 1.00 24.93 112 GLY A O 1
ATOM 892 N N . ALA A 1 113 ? 16.020 46.139 64.882 1.00 24.42 113 ALA A N 1
ATOM 893 C CA . ALA A 1 113 ? 16.255 44.842 64.245 1.00 23.60 113 ALA A CA 1
ATOM 894 C C . ALA A 1 113 ? 17.624 44.274 64.592 1.00 25.77 113 ALA A C 1
ATOM 895 O O . ALA A 1 113 ? 17.755 43.072 64.836 1.00 23.39 113 ALA A O 1
ATOM 897 N N . GLU A 1 114 ? 18.663 45.111 64.613 1.00 25.22 114 GLU A N 1
ATOM 898 C CA . GLU A 1 114 ? 19.999 44.589 64.888 1.00 24.35 114 GLU A CA 1
ATOM 899 C C . GLU A 1 114 ? 20.075 43.964 66.279 1.00 29.01 114 GLU A C 1
ATOM 900 O O . GLU A 1 114 ? 20.594 42.852 66.450 1.00 24.30 114 GLU A O 1
ATOM 906 N N . ALA A 1 115 ? 19.555 44.670 67.290 1.00 26.76 115 ALA A N 1
ATOM 907 C CA . ALA A 1 115 ? 19.594 44.161 68.655 1.00 27.80 115 ALA A CA 1
ATOM 908 C C . ALA A 1 115 ? 18.742 42.912 68.797 1.00 25.23 115 ALA A C 1
ATOM 909 O O . ALA A 1 115 ? 19.171 41.928 69.407 1.00 24.98 115 ALA A O 1
ATOM 911 N N . PHE A 1 116 ? 17.531 42.936 68.237 1.00 24.38 116 PHE A N 1
ATOM 912 C CA . PHE A 1 116 ? 16.633 41.796 68.374 1.00 24.89 116 PHE A CA 1
ATOM 913 C C . PHE A 1 116 ? 17.206 40.564 67.686 1.00 20.41 116 PHE A C 1
ATOM 914 O O . PHE A 1 116 ? 17.273 39.478 68.275 1.00 22.53 116 PHE A O 1
ATOM 922 N N . TYR A 1 117 ? 17.623 40.710 66.427 1.00 21.05 117 TYR A N 1
ATOM 923 C CA . TYR A 1 117 ? 18.158 39.561 65.716 1.00 19.81 117 TYR A CA 1
ATOM 924 C C . TYR A 1 117 ? 19.533 39.150 66.229 1.00 22.65 117 TYR A C 1
ATOM 925 O O . TYR A 1 117 ? 19.999 38.054 65.903 1.00 22.21 117 TYR A O 1
ATOM 934 N N . LYS A 1 118 ? 20.188 39.991 67.028 1.00 26.17 118 LYS A N 1
ATOM 935 C CA . LYS A 1 118 ? 21.392 39.526 67.707 1.00 26.08 118 LYS A CA 1
ATOM 936 C C . LYS A 1 118 ? 21.067 38.456 68.742 1.00 22.96 118 LYS A C 1
ATOM 937 O O . LYS A 1 118 ? 21.918 37.613 69.054 1.00 24.71 118 LYS A O 1
ATOM 943 N N . GLN A 1 119 ? 19.843 38.461 69.267 1.00 22.99 119 GLN A N 1
ATOM 944 C CA . GLN A 1 119 ? 19.453 37.577 70.359 1.00 25.36 119 GLN A CA 1
ATOM 945 C C . GLN A 1 119 ? 18.529 36.445 69.941 1.00 24.03 119 GLN A C 1
ATOM 946 O O . GLN A 1 119 ? 18.573 35.375 70.555 1.00 22.35 119 GLN A O 1
ATOM 952 N N . PHE A 1 120 ? 17.706 36.653 68.914 1.00 20.42 120 PHE A N 1
ATOM 953 C CA . PHE A 1 120 ? 16.625 35.740 68.562 1.00 21.26 120 PHE A CA 1
ATOM 954 C C . PHE A 1 120 ? 16.695 35.348 67.099 1.00 19.33 120 PHE A C 1
ATOM 955 O O . PHE A 1 120 ? 17.119 36.131 66.246 1.00 19.72 120 PHE A O 1
ATOM 963 N N . TYR A 1 121 ? 16.241 34.127 66.832 1.00 17.83 121 TYR A N 1
ATOM 964 C CA . TYR A 1 121 ? 16.153 33.566 65.491 1.00 20.33 121 TYR A CA 1
ATOM 965 C C . TYR A 1 121 ? 14.758 32.979 65.336 1.00 20.55 121 TYR A C 1
ATOM 966 O O . TYR A 1 121 ? 14.334 32.167 66.167 1.00 20.37 121 TYR A O 1
ATOM 975 N N . ILE A 1 122 ? 14.037 33.412 64.306 1.00 19.55 122 ILE A N 1
ATOM 976 C CA . ILE A 1 122 ? 12.663 32.978 64.061 1.00 16.84 122 ILE A CA 1
ATOM 977 C C . ILE A 1 122 ? 12.667 31.885 63.001 1.00 19.11 122 ILE A C 1
ATOM 978 O O . ILE A 1 122 ? 13.306 32.025 61.946 1.00 17.63 122 ILE A O 1
ATOM 983 N N . SER A 1 123 ? 11.951 30.800 63.279 1.00 16.91 123 SER A N 1
ATOM 984 C CA . SER A 1 123 ? 11.727 2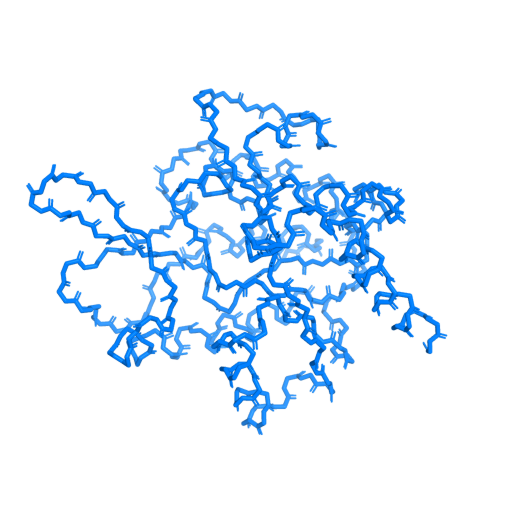9.719 62.320 1.00 19.63 123 SER A CA 1
ATOM 985 C C . SER A 1 123 ? 10.288 29.242 62.505 1.00 18.23 123 SER A C 1
ATOM 986 O O . SER A 1 123 ? 9.439 29.948 63.057 1.00 19.02 123 SER A O 1
ATOM 989 N N . SER A 1 124 ? 10.000 28.021 62.068 1.00 18.58 124 SER A N 1
ATOM 990 C CA . SER A 1 124 ? 8.678 27.441 62.268 1.00 17.57 124 SER A CA 1
ATOM 991 C C . SER A 1 124 ? 8.834 25.930 62.303 1.00 21.33 124 SER A C 1
ATOM 992 O O . SER A 1 124 ? 9.803 25.403 61.748 1.00 21.28 124 SER A O 1
ATOM 995 N N . PRO A 1 125 ? 7.937 25.212 62.991 1.00 19.90 125 PRO A N 1
ATOM 996 C CA . PRO A 1 125 ? 8.062 23.745 63.031 1.00 18.58 125 PRO A CA 1
ATOM 997 C C . PRO A 1 125 ? 8.077 23.142 61.649 1.00 18.78 125 PRO A C 1
ATOM 998 O O . PRO A 1 125 ? 8.936 22.315 61.327 1.00 19.77 125 PRO A O 1
ATOM 1002 N N . CYS A 1 126 ? 7.139 23.559 60.81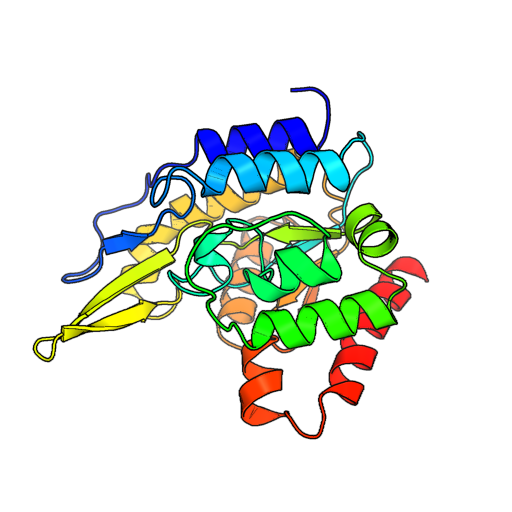0 1.00 16.61 126 CYS A N 1
ATOM 1003 C CA . CYS A 1 126 ? 7.128 23.142 59.422 1.00 17.95 126 CYS A CA 1
ATOM 1004 C C . CYS A 1 126 ? 7.768 24.239 58.592 1.00 19.23 126 CYS A C 1
ATOM 1005 O O . CYS A 1 126 ? 7.241 25.361 58.583 1.00 18.29 126 CYS A O 1
ATOM 1008 N N . PRO A 1 127 ? 8.895 24.000 57.910 1.00 20.00 127 PRO A N 1
ATOM 1009 C CA . PRO A 1 127 ? 9.575 25.104 57.221 1.00 22.10 127 PRO A CA 1
ATOM 1010 C C . PRO A 1 127 ? 8.993 25.427 55.861 1.00 22.50 127 PRO A C 1
ATOM 1011 O O . PRO A 1 127 ? 9.436 26.396 55.236 1.00 24.49 127 PRO A O 1
ATOM 1015 N N . LEU A 1 128 ? 8.025 24.651 55.390 1.00 18.80 128 LEU A N 1
ATOM 1016 C CA . LEU A 1 128 ? 7.366 24.860 54.111 1.00 24.83 128 LEU A CA 1
ATOM 1017 C C . LEU A 1 128 ? 5.898 25.182 54.349 1.00 22.91 128 LEU A C 1
ATOM 1018 O O . LEU A 1 128 ? 5.346 24.885 55.409 1.00 20.60 128 LEU A O 1
ATOM 1023 N N . GLY A 1 129 ? 5.260 25.776 53.341 1.00 21.65 129 GLY A N 1
ATOM 1024 C CA . GLY A 1 129 ? 3.840 26.031 53.369 1.00 19.69 129 GLY A CA 1
ATOM 1025 C C . GLY A 1 129 ? 3.063 25.074 52.480 1.00 19.09 129 GLY A C 1
ATOM 1026 O O . GLY A 1 129 ? 3.608 24.134 51.895 1.00 20.41 129 GLY A O 1
ATOM 1027 N N . PHE A 1 130 ? 1.757 25.332 52.382 1.00 21.04 130 PHE A N 1
ATOM 1028 C CA . PHE A 1 130 ? 0.854 24.467 51.630 1.00 17.64 130 PHE A CA 1
ATOM 1029 C C . PHE A 1 130 ? -0.228 25.332 51.011 1.00 21.44 130 PHE A C 1
ATOM 1030 O O . PHE A 1 130 ? -0.748 26.232 51.672 1.00 22.22 130 PHE A O 1
ATOM 1038 N N . THR A 1 131 ? -0.584 25.047 49.758 1.00 22.93 131 THR A N 1
ATOM 1039 C CA . THR A 1 131 ? -1.637 25.792 49.079 1.00 21.57 131 THR A CA 1
ATOM 1040 C C . THR A 1 131 ? -2.586 24.836 48.377 1.00 19.40 131 THR A C 1
ATOM 1041 O O . THR A 1 131 ? -2.224 23.713 48.019 1.00 24.14 131 THR A O 1
ATOM 1045 N N . SER A 1 132 ? -3.808 25.317 48.169 1.00 23.87 132 SER A N 1
ATOM 1046 C CA . SER A 1 132 ? -4.753 24.663 47.276 1.00 24.85 132 SER A CA 1
ATOM 1047 C C . SER A 1 132 ? -5.449 25.753 46.480 1.00 30.10 132 SER A C 1
ATOM 1048 O O . SER A 1 132 ? -5.457 26.917 46.876 1.00 28.90 132 SER A O 1
ATOM 1051 N N . ILE A 1 133 ? -6.013 25.386 45.334 1.00 27.71 133 ILE A N 1
ATOM 1052 C CA . ILE A 1 133 ? -6.743 26.336 44.501 1.00 31.08 133 ILE A CA 1
ATOM 1053 C C . ILE A 1 133 ? -8.158 25.811 44.308 1.00 44.20 133 ILE A C 1
ATOM 1054 O O . ILE A 1 133 ? -8.345 24.657 43.904 1.00 37.77 133 ILE A O 1
ATOM 1059 N N . ALA A 1 134 ? -9.146 26.655 44.604 1.00 51.59 134 ALA A N 1
ATOM 1060 C CA . ALA A 1 134 ? -10.549 26.267 44.551 1.00 53.35 134 ALA A CA 1
ATOM 1061 C C . ALA A 1 134 ? -11.091 26.325 43.122 1.00 61.38 134 ALA A C 1
ATOM 1062 O O . ALA A 1 134 ? -10.452 26.839 42.198 1.00 54.93 134 ALA A O 1
ATOM 1064 N N . ALA A 1 135 ? -12.304 25.783 42.954 1.00 69.19 135 ALA A N 1
ATOM 1065 C CA . ALA A 1 135 ? -12.971 25.820 41.655 1.00 65.78 135 ALA A CA 1
ATOM 1066 C C . ALA A 1 135 ? -13.157 27.247 41.163 1.00 67.18 135 ALA A C 1
ATOM 1067 O O . ALA A 1 135 ? -13.105 27.501 39.954 1.00 58.63 135 ALA A O 1
ATOM 1069 N N . ASN A 1 136 ? -13.377 28.185 42.087 1.00 66.71 136 ASN A N 1
ATOM 1070 C CA . ASN A 1 136 ? -13.476 29.603 41.774 1.00 59.93 136 ASN A CA 1
ATOM 1071 C C . ASN A 1 136 ? -12.130 30.235 41.450 1.00 65.72 136 ASN A C 1
ATOM 1072 O O . ASN A 1 136 ? -12.099 31.379 40.985 1.00 64.39 136 ASN A O 1
ATOM 1077 N N . GLY A 1 137 ? -11.023 29.530 41.687 1.00 62.02 137 GLY A N 1
ATOM 1078 C CA . GLY A 1 137 ? -9.705 30.053 41.408 1.00 57.83 137 GLY A CA 1
ATOM 1079 C C . GLY A 1 137 ? -9.015 30.721 42.579 1.00 51.98 137 GLY A C 1
ATOM 1080 O O . GLY A 1 137 ? -7.849 31.117 42.444 1.00 50.06 137 GLY A O 1
ATOM 1081 N N . LYS A 1 138 ? -9.690 30.869 43.717 1.00 45.66 138 LYS A N 1
ATOM 1082 C CA . LYS A 1 138 ? -9.055 31.477 44.878 1.00 41.46 138 LYS A CA 1
ATOM 1083 C C . LYS A 1 138 ? -8.074 30.494 45.505 1.00 40.86 138 LYS A C 1
ATOM 1084 O O . LYS A 1 138 ? -8.331 29.288 45.563 1.00 37.48 138 LYS A O 1
ATOM 1086 N N . GLU A 1 139 ? -6.940 31.015 45.963 1.00 42.96 139 GLU A N 1
ATOM 1087 C CA . GLU A 1 139 ? -5.890 30.204 46.558 1.00 35.14 139 GLU A CA 1
ATOM 1088 C C . GLU A 1 139 ? -5.990 30.244 48.079 1.00 35.30 139 GLU A C 1
ATOM 1089 O O . GLU A 1 139 ? -6.186 31.306 48.675 1.00 38.43 139 GLU A O 1
ATOM 1095 N N . LYS A 1 140 ? -5.857 29.076 48.699 1.00 33.33 140 LYS A N 1
ATOM 1096 C CA . LYS A 1 140 ? -5.897 28.916 50.143 1.00 30.72 140 LYS A CA 1
ATOM 1097 C C . LYS A 1 140 ? -4.524 28.482 50.635 1.00 31.31 140 LYS A C 1
ATOM 1098 O O . LYS A 1 140 ? -3.862 27.656 49.993 1.00 27.39 140 LYS A O 1
ATOM 1104 N N . ASN A 1 141 ? -4.087 29.072 51.749 1.00 25.53 141 ASN A N 1
ATOM 1105 C CA . ASN A 1 141 ? -2.886 28.647 52.454 1.00 25.70 141 ASN A CA 1
ATOM 1106 C C . ASN A 1 141 ? -3.309 27.885 53.695 1.00 26.38 141 ASN A C 1
ATOM 1107 O O . ASN A 1 141 ? -4.296 28.243 54.340 1.00 27.71 141 ASN A O 1
ATOM 1112 N N . TYR A 1 142 ? -2.547 26.852 54.037 1.00 21.41 142 TYR A N 1
ATOM 1113 C CA . TYR A 1 142 ? -2.862 25.976 55.154 1.00 19.32 142 TYR A CA 1
ATOM 1114 C C . TYR A 1 142 ? -1.805 26.086 56.241 1.00 20.68 142 TYR A C 1
ATOM 1115 O O . TYR A 1 142 ? -0.631 26.331 55.958 1.00 19.53 142 TYR A O 1
ATOM 1124 N N . ASN A 1 143 ? -2.234 25.869 57.483 1.00 21.52 143 ASN A N 1
ATOM 1125 C CA . ASN A 1 143 ? -1.325 25.542 58.574 1.00 20.63 143 ASN A CA 1
ATOM 1126 C C . ASN A 1 143 ? -1.133 24.032 58.628 1.00 22.86 143 ASN A C 1
ATOM 1127 O O . ASN A 1 143 ? -2.053 23.266 58.327 1.00 20.43 143 ASN A O 1
ATOM 1132 N N . TYR A 1 144 ? 0.059 23.603 59.059 1.00 19.00 144 TYR A N 1
ATOM 1133 C CA . TYR A 1 144 ? 0.364 22.176 59.059 1.00 23.01 144 TYR A CA 1
ATOM 1134 C C . TYR A 1 144 ? -0.639 21.380 59.888 1.00 24.61 144 TYR A C 1
ATOM 1135 O O . TYR A 1 144 ? -0.838 20.190 59.630 1.00 24.35 144 TYR A O 1
ATOM 1144 N N . TYR A 1 145 ? -1.292 22.014 60.858 1.00 21.30 145 TYR A N 1
ATOM 1145 C CA . TYR A 1 145 ? -2.210 21.317 61.742 1.00 18.36 145 TYR A CA 1
ATOM 1146 C C . TYR A 1 145 ? -3.663 21.408 61.289 1.00 24.25 145 TYR A C 1
ATOM 1147 O O . TYR A 1 145 ? -4.562 21.016 62.042 1.00 27.07 145 TYR A O 1
ATOM 1156 N N . ASP A 1 146 ? -3.925 21.894 60.075 1.00 25.67 146 ASP A N 1
ATOM 1157 C CA . ASP A 1 146 ? -5.314 22.180 59.725 1.00 24.34 146 ASP A CA 1
ATOM 1158 C C . ASP A 1 146 ? -6.164 20.926 59.551 1.00 28.18 146 ASP A C 1
ATOM 1159 O O . ASP A 1 146 ? -7.394 21.035 59.545 1.00 28.96 146 ASP A O 1
ATOM 1164 N N . SER A 1 147 ? -5.555 19.751 59.434 1.00 24.49 147 SER A N 1
ATOM 1165 C CA . SER A 1 147 ? -6.300 18.501 59.420 1.00 27.57 147 SER A CA 1
ATOM 1166 C C . SER A 1 147 ? -5.392 17.401 59.945 1.00 30.69 147 SER A C 1
ATOM 1167 O O . SER A 1 147 ? -4.164 17.502 59.874 1.00 24.08 147 SER A O 1
ATOM 1170 N N . LYS A 1 148 ? -6.009 16.340 60.470 1.00 27.62 148 LYS A N 1
ATOM 1171 C CA . LYS A 1 148 ? -5.212 15.226 60.972 1.00 26.67 148 LYS A CA 1
ATOM 1172 C C . LYS A 1 148 ? -4.410 14.575 59.854 1.00 24.78 148 LYS A C 1
ATOM 1173 O O . LYS A 1 148 ? -3.286 14.112 60.083 1.00 24.86 148 LYS A O 1
ATOM 1175 N N . ALA A 1 149 ? -4.957 14.548 58.638 1.00 26.55 149 ALA A N 1
ATOM 1176 C CA . ALA A 1 149 ? -4.248 13.931 57.526 1.00 24.37 149 ALA A CA 1
ATOM 1177 C C . ALA A 1 149 ? -3.012 14.743 57.139 1.00 23.37 149 ALA A C 1
ATOM 1178 O O . ALA A 1 149 ? -1.925 14.186 56.948 1.00 24.11 149 ALA A O 1
ATOM 1180 N N . LEU A 1 150 ? -3.154 16.065 57.026 1.00 26.14 150 LEU A N 1
ATOM 1181 C CA . LEU A 1 150 ? -1.996 16.895 56.702 1.00 21.27 150 LEU A CA 1
ATOM 1182 C C . LEU A 1 150 ? -0.914 16.757 57.768 1.00 18.98 150 LEU A C 1
ATOM 1183 O O . LEU A 1 150 ? 0.261 16.503 57.460 1.00 20.98 150 LEU A O 1
ATOM 1188 N N . GLU A 1 151 ? -1.305 16.886 59.038 1.00 22.49 151 GLU A N 1
ATOM 1189 C CA . GLU A 1 151 ? -0.331 16.792 60.121 1.00 20.92 151 GLU A CA 1
ATOM 1190 C C . GLU A 1 151 ? 0.358 15.437 60.114 1.00 24.96 151 GLU A C 1
ATOM 1191 O O . GLU A 1 151 ? 1.579 15.349 60.294 1.00 23.04 151 GLU A O 1
ATOM 1197 N N . LYS A 1 152 ? -0.405 14.369 59.880 1.00 20.84 152 LYS A N 1
ATOM 1198 C CA . LYS A 1 152 ? 0.188 13.041 59.831 1.00 22.20 152 LYS A CA 1
ATOM 1199 C C . LYS A 1 152 ? 1.196 12.951 58.703 1.00 23.55 152 LYS A C 1
ATOM 1200 O O . LYS A 1 152 ? 2.267 12.350 58.855 1.00 23.77 152 LYS A O 1
ATOM 1206 N N . ALA A 1 153 ? 0.876 13.571 57.564 1.00 23.15 153 ALA A N 1
ATOM 1207 C CA . ALA A 1 153 ? 1.767 13.500 56.416 1.00 23.02 153 ALA A CA 1
ATOM 1208 C C . ALA A 1 153 ? 3.092 14.197 56.694 1.00 22.72 153 ALA A C 1
ATOM 1209 O O . ALA A 1 153 ? 4.154 13.713 56.274 1.00 22.73 153 ALA A O 1
ATOM 1211 N N . VAL A 1 154 ? 3.059 15.335 57.395 1.00 21.12 154 VAL A N 1
ATOM 1212 C CA . VAL A 1 154 ? 4.269 16.144 57.556 1.00 20.27 154 VAL A CA 1
ATOM 1213 C C . VAL A 1 154 ? 4.926 15.960 58.929 1.00 26.28 154 VAL A C 1
ATOM 1214 O O . VAL A 1 154 ? 5.900 16.651 59.233 1.00 22.98 154 VAL A O 1
ATOM 1218 N N . TYR A 1 155 ? 4.437 15.030 59.759 1.00 19.82 155 TYR A N 1
ATOM 1219 C CA . TYR A 1 155 ? 4.892 14.978 61.154 1.00 20.01 155 TYR A CA 1
ATOM 1220 C C . TYR A 1 155 ? 6.399 14.729 61.267 1.00 20.66 155 TYR A C 1
ATOM 1221 O O . TYR A 1 155 ? 7.116 15.473 61.954 1.00 20.33 155 TYR A O 1
ATOM 1230 N N . GLU A 1 156 ? 6.899 13.667 60.625 1.00 23.48 156 GLU A N 1
ATOM 1231 C CA . GLU A 1 156 ? 8.319 13.348 60.762 1.00 26.99 156 GLU A CA 1
ATOM 1232 C C . GLU A 1 156 ? 9.182 14.425 60.119 1.00 22.84 156 GLU A C 1
ATOM 1233 O O . GLU A 1 156 ? 10.264 14.754 60.624 1.00 22.98 156 GLU A O 1
ATOM 1239 N N . PHE A 1 157 ? 8.705 14.985 59.005 1.00 21.82 157 PHE A N 1
ATOM 1240 C CA . PHE A 1 157 ? 9.372 16.118 58.367 1.00 20.66 157 PHE A CA 1
ATOM 1241 C C . PHE A 1 157 ? 9.523 17.287 59.345 1.00 22.27 157 PHE A C 1
ATOM 1242 O O . PHE A 1 157 ? 10.580 17.937 59.403 1.00 23.30 157 PHE A O 1
ATOM 1250 N N . ILE A 1 158 ? 8.490 17.534 60.154 1.00 19.83 158 ILE A N 1
ATOM 1251 C CA . ILE A 1 158 ? 8.536 18.608 61.146 1.00 19.10 158 ILE A CA 1
ATOM 1252 C C . ILE A 1 158 ? 9.554 18.297 62.238 1.00 20.09 158 ILE A C 1
ATOM 1253 O O . ILE A 1 158 ? 10.363 19.153 62.613 1.00 21.71 158 ILE A O 1
ATOM 1258 N N . ILE A 1 159 ? 9.507 17.081 62.792 1.00 21.21 159 ILE A N 1
ATOM 1259 C CA . ILE A 1 159 ? 10.475 16.735 63.836 1.00 20.40 159 ILE A CA 1
ATOM 1260 C C . ILE A 1 159 ? 11.902 16.879 63.311 1.00 19.45 159 ILE A C 1
ATOM 1261 O O . ILE A 1 159 ? 12.789 17.426 63.995 1.00 24.03 159 ILE A O 1
ATOM 1266 N N . GLU A 1 160 ? 12.145 16.415 62.079 1.00 21.19 160 GLU A N 1
ATOM 1267 C CA . GLU A 1 160 ? 13.487 16.531 61.518 1.00 25.14 160 GLU A CA 1
ATOM 1268 C C . GLU A 1 160 ? 13.876 17.991 61.354 1.00 24.25 160 GLU A C 1
ATOM 1269 O O . GLU A 1 160 ? 15.030 18.370 61.615 1.00 22.55 160 GLU A O 1
ATOM 1275 N N . ASN A 1 161 ? 12.916 18.836 60.964 1.00 23.31 161 ASN A N 1
ATOM 1276 C CA . ASN A 1 161 ? 13.220 20.258 60.846 1.00 19.42 161 ASN A CA 1
ATOM 1277 C C . ASN A 1 161 ? 13.571 20.874 62.197 1.00 20.02 161 ASN A C 1
ATOM 1278 O O . ASN A 1 161 ? 14.511 21.668 62.290 1.00 21.37 161 ASN A O 1
ATOM 1283 N N . ILE A 1 162 ? 12.826 20.541 63.254 1.00 17.02 162 ILE A N 1
ATOM 1284 C CA . ILE A 1 162 ? 13.139 21.124 64.559 1.00 18.75 162 ILE A CA 1
ATOM 1285 C C . ILE A 1 162 ? 14.541 20.712 64.998 1.00 20.88 162 ILE A C 1
ATOM 1286 O O . ILE A 1 162 ? 15.335 21.542 65.464 1.00 21.98 162 ILE A O 1
ATOM 1291 N N . ARG A 1 163 ? 14.874 19.431 64.835 1.00 20.53 163 ARG A N 1
ATOM 1292 C CA . ARG A 1 163 ? 16.218 18.962 65.178 1.00 23.49 163 ARG A CA 1
ATOM 1293 C C . ARG A 1 163 ? 17.287 19.727 64.394 1.00 20.82 163 ARG A C 1
ATOM 1294 O O . ARG A 1 163 ? 18.295 20.203 64.960 1.00 20.83 163 ARG A O 1
ATOM 1302 N N . LYS A 1 164 ? 17.055 19.893 63.084 1.00 19.44 164 LYS A N 1
ATOM 1303 C CA . LYS A 1 164 ? 18.006 20.611 62.241 1.00 15.89 164 LYS A CA 1
ATOM 1304 C C . LYS A 1 164 ? 18.160 22.059 62.691 1.00 20.69 164 LYS A C 1
ATOM 1305 O O . LYS A 1 164 ? 19.278 22.591 62.717 1.00 21.86 164 LYS A O 1
ATOM 1307 N N . GLN A 1 165 ? 17.055 22.710 63.078 1.00 18.05 165 GLN A N 1
ATOM 1308 C CA . GLN A 1 165 ? 17.158 24.087 63.552 1.00 20.68 165 GLN A CA 1
ATOM 1309 C C . GLN A 1 165 ? 17.992 24.152 64.816 1.00 20.37 165 GLN A C 1
ATOM 1310 O O . GLN A 1 165 ? 18.770 25.095 65.011 1.00 19.71 165 GLN A O 1
ATOM 1316 N N . LEU A 1 166 ? 17.833 23.161 65.701 1.00 20.95 166 LEU A N 1
ATOM 1317 C CA . LEU A 1 166 ? 18.631 23.170 66.922 1.00 21.08 166 LEU A CA 1
ATOM 1318 C C . LEU A 1 166 ? 20.123 23.071 66.627 1.00 30.13 166 LEU A C 1
ATOM 1319 O O . LEU A 1 166 ? 20.940 23.560 67.422 1.00 26.71 166 LEU A O 1
ATOM 1324 N N . THR A 1 167 ? 20.509 22.451 65.501 1.00 22.23 167 THR A N 1
ATOM 1325 C CA . THR A 1 167 ? 21.953 22.403 65.237 1.00 23.08 167 THR A CA 1
ATOM 1326 C C . THR A 1 167 ? 22.571 23.766 64.918 1.00 26.88 167 THR A C 1
ATOM 1327 O O . THR A 1 167 ? 23.803 23.865 64.861 1.00 23.98 167 THR A O 1
ATOM 1331 N N . LEU A 1 168 ? 21.768 24.816 64.733 1.00 24.73 168 LEU A N 1
ATOM 1332 C CA . LEU A 1 168 ? 22.313 26.128 64.391 1.00 30.49 168 LEU A CA 1
ATOM 1333 C C . LEU A 1 168 ? 23.098 26.768 65.528 1.00 36.04 168 LEU A C 1
ATOM 1334 O O . LEU A 1 168 ? 23.948 27.628 65.264 1.00 36.92 168 LEU A O 1
ATOM 1339 N N . GLY A 1 169 ? 22.832 26.385 66.777 1.00 29.42 169 GLY A N 1
ATOM 1340 C CA . GLY A 1 169 ? 23.430 27.049 67.917 1.00 32.38 169 GLY A CA 1
ATOM 1341 C C . GLY A 1 169 ? 22.370 27.779 68.712 1.00 23.35 169 GLY A C 1
ATOM 1342 O O . GLY A 1 169 ? 22.328 29.011 68.735 1.00 28.47 169 GLY A O 1
ATOM 1343 N N . ILE A 1 170 ? 21.489 27.014 69.345 1.00 24.51 170 ILE A N 1
ATOM 1344 C CA . ILE A 1 170 ? 20.275 27.533 69.959 1.00 21.46 170 ILE A CA 1
ATOM 1345 C C . ILE A 1 170 ? 20.377 27.324 71.463 1.00 19.96 170 ILE A C 1
ATOM 1346 O O . ILE A 1 170 ? 20.691 26.220 71.919 1.00 25.83 170 ILE A O 1
ATOM 1351 N N . THR A 1 171 ? 20.149 28.388 72.224 1.00 20.33 171 THR A N 1
ATOM 1352 C CA . THR A 1 171 ? 19.998 28.285 73.674 1.00 21.89 171 THR A CA 1
ATOM 1353 C C . THR A 1 171 ? 18.639 27.667 73.976 1.00 24.31 171 THR A C 1
ATOM 1354 O O . THR A 1 171 ? 17.603 28.264 73.664 1.00 24.96 171 THR A O 1
ATOM 1358 N N . THR A 1 172 ? 18.627 26.469 74.558 1.00 20.45 172 THR A N 1
ATOM 1359 C CA . THR A 1 172 ? 17.408 25.671 74.602 1.00 19.16 172 THR A CA 1
ATOM 1360 C C . THR A 1 172 ? 16.607 25.850 75.890 1.00 25.24 172 THR A C 1
ATOM 1361 O O . THR A 1 172 ? 15.626 25.129 76.084 1.00 22.94 172 THR A O 1
ATOM 1365 N N . ASP A 1 173 ? 16.976 26.797 76.759 1.00 20.47 173 ASP A N 1
ATOM 1366 C CA . ASP A 1 173 ? 16.203 26.987 77.988 1.00 21.78 173 ASP A CA 1
ATOM 1367 C C . ASP A 1 173 ? 14.740 27.276 77.681 1.00 21.40 173 ASP A C 1
ATOM 1368 O O . ASP A 1 173 ? 13.840 26.690 78.290 1.00 22.28 173 ASP A O 1
ATOM 1373 N N . THR A 1 174 ? 14.484 28.202 76.756 1.00 21.75 174 THR A N 1
ATOM 1374 C CA . THR A 1 174 ? 13.122 28.605 76.422 1.00 18.28 174 THR A CA 1
ATOM 1375 C C . THR A 1 174 ? 12.993 28.667 74.918 1.00 16.99 174 THR A C 1
ATOM 1376 O O . THR A 1 174 ? 13.799 29.327 74.261 1.00 19.55 174 THR A O 1
ATOM 1380 N N . CYS A 1 175 ? 11.976 28.001 74.382 1.00 17.15 175 CYS A N 1
ATOM 1381 C CA . CYS A 1 175 ? 11.521 28.240 73.021 1.00 19.67 175 CYS A CA 1
ATOM 1382 C C . CYS A 1 175 ? 10.230 29.039 73.096 1.00 19.12 175 CYS A C 1
ATOM 1383 O O . CYS A 1 175 ? 9.363 28.745 73.923 1.00 17.83 175 CYS A O 1
ATOM 1386 N N . PHE A 1 176 ? 10.109 30.062 72.258 1.00 18.45 176 PHE A N 1
ATOM 1387 C CA . PHE A 1 176 ? 8.879 30.840 72.199 1.00 19.63 176 PHE A CA 1
ATOM 1388 C C . PHE A 1 176 ? 7.995 30.299 71.089 1.00 22.58 176 PHE A C 1
ATOM 1389 O O . PHE A 1 176 ? 8.456 30.102 69.965 1.00 23.54 176 PHE A O 1
ATOM 1397 N N . CYS A 1 177 ? 6.740 30.019 71.425 1.00 18.48 177 CYS A N 1
ATOM 1398 C CA . CYS A 1 177 ? 5.760 29.487 70.484 1.00 20.71 177 CYS A CA 1
ATOM 1399 C C . CYS A 1 177 ? 4.783 30.605 70.152 1.00 20.98 177 CYS A C 1
ATOM 1400 O O . CYS A 1 177 ? 4.117 31.125 71.048 1.00 18.82 177 CYS A O 1
ATOM 1403 N N . LEU A 1 178 ? 4.707 30.992 68.884 1.00 16.52 178 LEU A N 1
ATOM 1404 C CA . LEU A 1 178 ? 3.741 32.010 68.483 1.00 18.04 178 LEU A CA 1
ATOM 1405 C C . LEU A 1 178 ? 2.480 31.292 68.026 1.00 18.94 178 LEU A C 1
ATOM 1406 O O . LEU A 1 178 ? 2.500 30.552 67.031 1.00 20.81 178 LEU A O 1
ATOM 1411 N N . GLY A 1 179 ? 1.394 31.495 68.758 1.00 19.02 179 GLY A N 1
ATOM 1412 C CA . GLY A 1 179 ? 0.161 30.778 68.492 1.00 19.60 179 GLY A CA 1
ATOM 1413 C C . GLY A 1 179 ? -0.270 29.971 69.696 1.00 24.52 179 GLY A C 1
ATOM 1414 O O . GLY A 1 179 ? 0.305 28.916 69.984 1.00 23.54 179 GLY A O 1
ATOM 1415 N N . THR A 1 180 ? -1.263 30.473 70.424 1.00 21.10 180 THR A N 1
ATOM 1416 C CA . THR A 1 180 ? -1.714 29.840 71.655 1.00 22.59 180 THR A CA 1
ATOM 1417 C C . THR A 1 180 ? -2.774 28.781 71.409 1.00 28.35 180 THR A C 1
ATOM 1418 O O . THR A 1 180 ? -3.309 28.222 72.368 1.00 27.83 180 THR A O 1
ATOM 1422 N N . GLY A 1 181 ? -3.081 28.487 70.155 1.00 25.18 181 GLY A N 1
ATOM 1423 C CA . GLY A 1 181 ? -4.040 27.451 69.855 1.00 24.73 181 GLY A CA 1
ATOM 1424 C C . GLY A 1 181 ? -3.383 26.139 69.501 1.00 25.92 181 GLY A C 1
ATOM 1425 O O . GLY A 1 181 ? -2.688 25.536 70.325 1.00 25.24 181 GLY A O 1
ATOM 1426 N N . LYS A 1 182 ? -3.588 25.692 68.260 1.00 24.01 182 LYS A N 1
ATOM 1427 C CA . LYS A 1 182 ? -3.106 24.376 67.874 1.00 21.81 182 LYS A CA 1
ATOM 1428 C C . LYS A 1 182 ? -1.590 24.326 67.782 1.00 21.52 182 LYS A C 1
ATOM 1429 O O . LYS A 1 182 ? -1.009 23.255 67.992 1.00 24.17 182 LYS A O 1
ATOM 1435 N N . ASN A 1 183 ? -0.933 25.449 67.456 1.00 20.66 183 ASN A N 1
ATOM 1436 C CA . ASN A 1 183 ? 0.534 25.456 67.437 1.00 22.98 183 ASN A CA 1
ATOM 1437 C C . ASN A 1 183 ? 1.083 25.099 68.809 1.00 22.13 183 ASN A C 1
ATOM 1438 O O . ASN A 1 183 ? 1.996 24.274 68.938 1.00 22.51 183 ASN A O 1
ATOM 1443 N N . GLU A 1 184 ? 0.528 25.723 69.846 1.00 18.99 184 GLU A N 1
ATOM 1444 C CA . GLU A 1 184 ? 0.952 25.433 71.209 1.00 22.61 184 GLU A CA 1
ATOM 1445 C C . GLU A 1 184 ? 0.703 23.975 71.561 1.00 19.48 184 GLU A C 1
ATOM 1446 O O . GLU A 1 184 ? 1.582 23.308 72.114 1.00 21.79 184 GLU A O 1
ATOM 1452 N N . LYS A 1 185 ? -0.492 23.455 71.256 1.00 22.52 185 LYS A N 1
ATOM 1453 C CA . LYS A 1 185 ? -0.778 22.063 71.615 1.00 23.87 185 LYS A CA 1
ATOM 1454 C C . LYS A 1 185 ? 0.203 21.114 70.944 1.00 22.80 185 LYS A C 1
ATOM 1455 O O . LYS A 1 185 ? 0.700 20.161 71.573 1.00 23.81 185 LYS A O 1
ATOM 1461 N N . PHE A 1 186 ? 0.505 21.371 69.660 1.00 21.59 186 PHE A N 1
ATOM 1462 C CA . PHE A 1 186 ? 1.441 20.529 68.931 1.00 22.01 186 PHE A CA 1
ATOM 1463 C C . PHE A 1 186 ? 2.821 20.584 69.559 1.00 22.02 186 PHE A C 1
ATOM 1464 O O . PHE A 1 186 ? 3.451 19.547 69.793 1.00 24.05 186 PHE A O 1
ATOM 1472 N N . LEU A 1 187 ? 3.318 21.795 69.816 1.00 18.66 187 LEU A N 1
ATOM 1473 C CA . LEU A 1 187 ? 4.684 21.926 70.301 1.00 19.11 187 LEU A CA 1
ATOM 1474 C C . LEU A 1 187 ? 4.823 21.416 71.734 1.00 23.13 187 LEU A C 1
ATOM 1475 O O . LEU A 1 187 ? 5.900 20.950 72.121 1.00 20.80 187 LEU A O 1
ATOM 1480 N N . MET A 1 188 ? 3.762 21.493 72.535 1.00 23.29 188 MET A N 1
ATOM 1481 C CA . MET A 1 188 ? 3.825 20.905 73.873 1.00 24.95 188 MET A CA 1
ATOM 1482 C C . MET A 1 188 ? 3.878 19.384 73.802 1.00 24.92 188 MET A C 1
ATOM 1483 O O . MET A 1 188 ? 4.616 18.744 74.566 1.00 29.59 188 MET A O 1
ATOM 1488 N N . LYS A 1 189 ? 3.105 18.782 72.891 1.00 24.05 189 LYS A N 1
ATOM 1489 C CA . LYS A 1 189 ? 3.203 17.336 72.701 1.00 25.61 189 LYS A CA 1
ATOM 1490 C C . LYS A 1 189 ? 4.596 16.939 72.220 1.00 30.45 189 LYS A C 1
ATOM 1491 O O . LYS A 1 189 ? 5.203 15.984 72.733 1.00 28.09 189 LYS A O 1
ATOM 1497 N N . VAL A 1 190 ? 5.127 17.678 71.245 1.00 27.05 190 VAL A N 1
ATOM 1498 C CA . VAL A 1 190 ? 6.469 17.407 70.740 1.00 27.15 190 VAL A CA 1
ATOM 1499 C C . VAL A 1 190 ? 7.494 17.520 71.861 1.00 26.41 190 VAL A C 1
ATOM 1500 O O . VAL A 1 190 ? 8.365 16.656 72.020 1.00 27.86 190 VAL A O 1
ATOM 1504 N N . ASN A 1 191 ? 7.413 18.591 72.651 1.00 20.99 191 ASN A N 1
ATOM 1505 C CA . ASN A 1 191 ? 8.471 18.817 73.625 1.00 22.83 191 ASN A CA 1
ATOM 1506 C C . ASN A 1 191 ? 8.385 17.805 74.746 1.00 30.29 191 ASN A C 1
ATOM 1507 O O . ASN A 1 191 ? 9.413 17.411 75.303 1.00 23.91 191 ASN A O 1
ATOM 1512 N N . ALA A 1 192 ? 7.177 17.348 75.065 1.00 28.76 192 ALA A N 1
ATOM 1513 C CA . ALA A 1 192 ? 7.062 16.268 76.034 1.00 28.66 192 ALA A CA 1
ATOM 1514 C C . ALA A 1 192 ? 7.655 14.972 75.494 1.00 31.24 192 ALA A C 1
ATOM 1515 O O . ALA A 1 192 ? 8.200 14.173 76.265 1.00 35.01 192 ALA A O 1
ATOM 1517 N N . GLN A 1 193 ? 7.577 14.753 74.179 1.00 28.21 193 GLN A N 1
ATOM 1518 C CA . GLN A 1 193 ? 8.115 13.522 73.613 1.00 33.22 193 GLN A CA 1
ATOM 1519 C C . GLN A 1 193 ? 9.639 13.552 73.495 1.00 37.97 193 GLN A C 1
ATOM 1520 O O . GLN A 1 193 ? 10.310 12.582 73.861 1.00 37.25 193 GLN A O 1
ATOM 1526 N N . TYR A 1 194 ? 10.205 14.650 72.986 1.00 27.00 194 TYR A N 1
ATOM 1527 C CA . TYR A 1 194 ? 11.620 14.712 72.629 1.00 24.10 194 TYR A CA 1
ATOM 1528 C C . TYR A 1 194 ? 12.480 15.544 73.578 1.00 22.83 194 TYR A C 1
ATOM 1529 O O . TYR A 1 194 ? 13.710 15.447 73.513 1.00 27.98 194 TYR A O 1
ATOM 1538 N N . LYS A 1 195 ? 11.873 16.366 74.431 1.00 21.81 195 LYS A N 1
ATOM 1539 C CA . LYS A 1 195 ? 12.599 17.159 75.424 1.00 25.06 195 LYS A CA 1
ATOM 1540 C C . LYS A 1 195 ? 13.627 18.085 74.765 1.00 27.62 195 LYS A C 1
ATOM 1541 O O . LYS A 1 195 ? 14.764 18.222 75.224 1.00 25.16 195 LYS A O 1
ATOM 1547 N N . PHE A 1 196 ? 13.211 18.739 73.678 1.00 23.09 196 PHE A N 1
ATOM 1548 C CA . PHE A 1 196 ? 14.083 19.685 72.986 1.00 20.36 196 PHE A CA 1
ATOM 1549 C C . PHE A 1 196 ? 14.442 20.877 73.866 1.00 25.06 196 PHE A C 1
ATOM 1550 O O . PHE A 1 196 ? 15.577 21.365 73.834 1.00 22.76 196 PHE A O 1
ATOM 1558 N N . PHE A 1 197 ? 13.473 21.391 74.616 1.00 20.48 197 PHE A N 1
ATOM 1559 C CA . PHE A 1 197 ? 13.619 22.638 75.345 1.00 20.04 197 PHE A CA 1
ATOM 1560 C C . PHE A 1 197 ? 13.237 22.444 76.803 1.00 20.06 197 PHE A C 1
ATOM 1561 O O . PHE A 1 197 ? 12.363 21.642 77.134 1.00 22.57 197 PHE A O 1
ATOM 1569 N N . LYS A 1 198 ? 13.889 23.217 77.665 1.00 21.78 198 LYS A N 1
ATOM 1570 C CA . LYS A 1 198 ? 13.561 23.162 79.080 1.00 21.95 198 LYS A CA 1
ATOM 1571 C C . LYS A 1 198 ? 12.132 23.644 79.323 1.00 20.46 198 LYS A C 1
ATOM 1572 O O . LYS A 1 198 ? 11.423 23.108 80.189 1.00 20.51 198 LYS A O 1
ATOM 1578 N N . ARG A 1 199 ? 11.682 24.633 78.554 1.00 17.59 199 ARG A N 1
ATOM 1579 C CA . ARG A 1 199 ? 10.313 25.118 78.675 1.00 18.90 199 ARG A CA 1
ATOM 1580 C C . ARG A 1 199 ? 9.914 25.791 77.369 1.00 18.57 199 ARG A C 1
ATOM 1581 O O . ARG A 1 199 ? 10.763 26.240 76.597 1.00 17.53 199 ARG A O 1
ATOM 1589 N N . ILE A 1 200 ? 8.608 25.858 77.140 1.00 17.12 200 ILE A N 1
ATOM 1590 C CA . ILE A 1 200 ? 8.042 26.577 76.005 1.00 18.10 200 ILE A CA 1
ATOM 1591 C C . ILE A 1 200 ? 7.142 27.677 76.546 1.00 22.61 200 ILE A C 1
ATOM 1592 O O . ILE A 1 200 ? 6.276 27.420 77.391 1.00 21.32 200 ILE A O 1
ATOM 1597 N N . VAL A 1 201 ? 7.348 28.898 76.061 1.00 22.15 201 VAL A N 1
ATOM 1598 C CA . VAL A 1 201 ? 6.515 30.044 76.404 1.00 19.99 201 VAL A CA 1
ATOM 1599 C C . VAL A 1 201 ? 5.687 30.391 75.175 1.00 22.99 201 VAL A C 1
ATOM 1600 O O . VAL A 1 201 ? 6.247 30.699 74.116 1.00 20.88 201 VAL A O 1
ATOM 1604 N N . ALA A 1 202 ? 4.364 30.314 75.298 1.00 20.28 202 ALA A N 1
ATOM 1605 C CA . ALA A 1 202 ? 3.480 30.606 74.174 1.00 16.34 202 ALA A CA 1
ATOM 1606 C C . ALA A 1 202 ? 2.987 32.044 74.253 1.00 19.90 202 ALA A C 1
ATOM 1607 O O . ALA A 1 202 ? 2.630 32.535 75.324 1.00 20.92 202 ALA A O 1
ATOM 1609 N N . LEU A 1 203 ? 2.977 32.712 73.101 1.00 21.77 203 LEU A N 1
ATOM 1610 C CA . LEU A 1 203 ? 2.487 34.072 72.949 1.00 21.08 203 LEU A CA 1
ATOM 1611 C C . LEU A 1 203 ? 1.451 34.070 71.837 1.00 21.86 203 LEU A C 1
ATOM 1612 O O . LEU A 1 203 ? 1.549 33.274 70.902 1.00 17.52 203 LEU A O 1
ATOM 1617 N N . GLU A 1 204 ? 0.448 34.949 71.945 1.00 19.92 204 GLU A N 1
ATOM 1618 C CA . GLU A 1 204 ? -0.536 35.076 70.871 1.00 20.43 204 GLU A CA 1
ATOM 1619 C C . GLU A 1 204 ? 0.152 35.335 69.534 1.00 16.85 204 GLU A C 1
ATOM 1620 O O . GLU A 1 204 ? 1.064 36.155 69.437 1.00 21.10 204 GLU A O 1
ATOM 1626 N N . HIS A 1 205 ? -0.312 34.644 68.496 1.00 18.87 205 HIS A N 1
ATOM 1627 C CA . HIS A 1 205 ? 0.304 34.789 67.180 1.00 17.44 205 HIS A CA 1
ATOM 1628 C C . HIS A 1 205 ? 0.057 36.199 66.637 1.00 19.11 205 HIS A C 1
ATOM 1629 O O . HIS A 1 205 ? -1.030 36.755 66.820 1.00 19.15 205 HIS A O 1
ATOM 1636 N N . PRO A 1 206 ? 1.056 36.810 65.988 1.00 19.26 206 PRO A N 1
ATOM 1637 C CA . PRO A 1 206 ? 0.860 38.160 65.425 1.00 19.06 206 PRO A CA 1
ATOM 1638 C C . PRO A 1 206 ? -0.374 38.289 64.545 1.00 18.96 206 PRO A C 1
ATOM 1639 O O . PRO A 1 206 ? -1.013 39.348 64.555 1.00 23.44 206 PRO A O 1
ATOM 1643 N N . ARG A 1 207 ? -0.726 37.252 63.778 1.00 19.60 207 ARG A N 1
ATOM 1644 C CA . ARG A 1 207 ? -1.914 37.342 62.931 1.00 21.99 207 ARG A CA 1
ATOM 1645 C C . ARG A 1 207 ? -3.180 37.427 63.774 1.00 23.99 207 ARG A C 1
ATOM 1646 O O . ARG A 1 207 ? -4.080 38.222 63.478 1.00 25.36 207 ARG A O 1
ATOM 1654 N N . PHE A 1 208 ? -3.260 36.629 64.842 1.00 25.91 208 PHE A N 1
ATOM 1655 C CA . PHE A 1 208 ? -4.390 36.745 65.759 1.00 28.42 208 PHE A CA 1
ATOM 1656 C C . PHE A 1 208 ? -4.466 38.150 66.351 1.00 21.91 208 PHE A C 1
ATOM 1657 O O . PHE A 1 208 ? -5.526 38.788 66.332 1.00 27.01 208 PHE A O 1
ATOM 1665 N N . ILE A 1 209 ? -3.335 38.664 66.845 1.00 19.38 209 ILE A N 1
ATOM 1666 C CA . ILE A 1 209 ? -3.294 40.008 67.421 1.00 24.48 209 ILE A CA 1
ATOM 1667 C C . ILE A 1 209 ? -3.808 41.028 66.416 1.00 32.57 209 ILE A C 1
ATOM 1668 O O . ILE A 1 209 ? -4.697 41.835 66.717 1.00 25.14 209 ILE A O 1
ATOM 1673 N N . MET A 1 210 ? -3.263 40.998 65.201 1.00 23.58 210 MET A N 1
ATOM 1674 C CA . MET A 1 210 ? -3.671 41.979 64.203 1.00 27.46 210 MET A CA 1
ATOM 1675 C C . MET A 1 210 ? -5.142 41.841 63.852 1.00 31.43 210 MET A C 1
ATOM 1676 O O . MET A 1 210 ? -5.809 42.850 63.589 1.00 38.44 210 MET A O 1
ATOM 1681 N N . GLN A 1 211 ? -5.683 40.620 63.877 1.00 30.81 211 GLN A N 1
ATOM 1682 C CA . GLN A 1 211 ? -7.043 40.442 63.381 1.00 32.13 211 GLN A CA 1
ATOM 1683 C C . GLN A 1 211 ? -8.105 40.593 64.463 1.00 41.96 211 GLN A C 1
ATOM 1684 O O . GLN A 1 211 ? -9.206 41.075 64.170 1.00 42.61 211 GLN A O 1
ATOM 1690 N N . TYR A 1 212 ? -7.811 40.213 65.705 1.00 34.68 212 TYR A N 1
ATOM 1691 C CA . TYR A 1 212 ? -8.827 40.194 66.750 1.00 36.82 212 TYR A CA 1
ATOM 1692 C C . TYR A 1 212 ? -8.496 41.042 67.965 1.00 44.09 212 TYR A C 1
ATOM 1693 O O . TYR A 1 212 ? -9.376 41.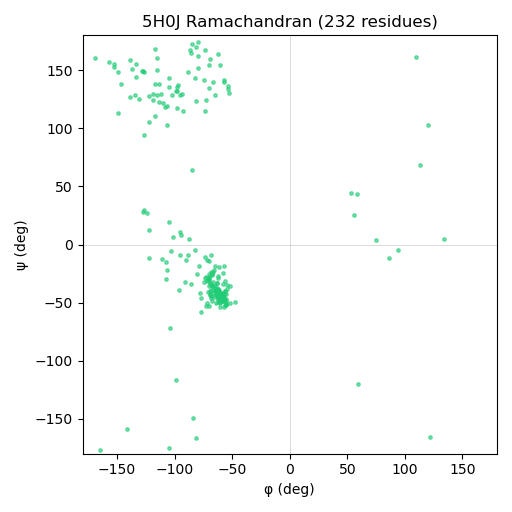250 68.808 1.00 46.54 212 TYR A O 1
ATOM 1702 N N . LYS A 1 213 ? -7.265 41.516 68.097 1.00 35.31 213 LYS A N 1
ATOM 1703 C CA . LYS A 1 213 ? -6.847 42.334 69.229 1.00 37.09 213 LYS A CA 1
ATOM 1704 C C . LYS A 1 213 ? -6.227 43.628 68.731 1.00 31.66 213 LYS A C 1
ATOM 1705 O O . LYS A 1 213 ? -5.366 44.207 69.387 1.00 35.44 213 LYS A O 1
ATOM 1711 N N . THR A 1 214 ? -6.678 44.084 67.565 1.00 36.06 214 THR A N 1
ATOM 1712 C CA . THR A 1 214 ? -6.015 45.166 66.843 1.00 33.58 214 THR A CA 1
ATOM 1713 C C . THR A 1 214 ? -5.872 46.419 67.706 1.00 35.39 214 THR A C 1
ATOM 1714 O O . THR A 1 214 ? -4.767 46.953 67.881 1.00 39.27 214 THR A O 1
ATOM 1718 N N . ALA A 1 215 ? -6.979 46.876 68.297 1.00 42.82 215 ALA A N 1
ATOM 1719 C CA . ALA A 1 215 ? -6.941 48.028 69.193 1.00 37.27 215 ALA A CA 1
ATOM 1720 C C . ALA A 1 215 ? -5.989 47.829 70.363 1.00 40.84 215 ALA A C 1
ATOM 1721 O O . ALA A 1 215 ? -5.592 48.810 71.001 1.00 38.90 215 ALA A O 1
ATOM 1723 N N . SER A 1 216 ? -5.618 46.586 70.666 1.00 42.83 216 SER A N 1
ATOM 1724 C CA . SER A 1 216 ? -4.766 46.277 71.804 1.00 39.73 216 SER A CA 1
ATOM 1725 C C . SER A 1 216 ? -3.336 45.940 71.392 1.00 35.30 216 SER A C 1
ATOM 1726 O O . SER A 1 216 ? -2.606 45.321 72.175 1.00 31.99 216 SER A O 1
ATOM 1729 N N . LYS A 1 217 ? -2.920 46.331 70.178 1.00 33.25 217 LYS A N 1
ATOM 1730 C CA . LYS A 1 217 ? -1.606 45.905 69.702 1.00 34.42 217 LYS A CA 1
ATOM 1731 C C . LYS A 1 217 ? -0.507 46.271 70.699 1.00 29.14 217 LYS A C 1
ATOM 1732 O O . LYS A 1 217 ? 0.401 45.468 70.960 1.00 26.91 217 LYS A O 1
ATOM 1738 N N . GLN A 1 218 ? -0.615 47.442 71.336 1.00 26.99 218 GLN A N 1
ATOM 1739 C CA . GLN A 1 218 ? 0.444 47.872 72.240 1.00 26.15 218 GLN A CA 1
ATOM 1740 C C . GLN A 1 218 ? 0.575 46.918 73.418 1.00 28.99 218 GLN A C 1
ATOM 1741 O O . GLN A 1 218 ? 1.692 46.547 73.809 1.00 28.49 218 GLN A O 1
ATOM 1747 N N . PHE A 1 219 ? -0.554 46.477 73.977 1.00 25.43 219 PHE A N 1
ATOM 1748 C CA . PHE A 1 219 ? -0.457 45.529 75.076 1.00 31.11 219 PHE A CA 1
ATOM 1749 C C . PHE A 1 219 ? 0.319 44.295 74.640 1.00 26.23 219 PHE A C 1
ATOM 1750 O O . PHE A 1 219 ? 1.223 43.833 75.355 1.00 26.86 219 PHE A O 1
ATOM 1758 N N . TYR A 1 220 ? 0.039 43.795 73.430 1.00 25.35 220 TYR A N 1
ATOM 1759 C CA . TYR A 1 220 ? 0.713 42.572 73.016 1.00 26.06 220 TYR A CA 1
ATOM 1760 C C . TYR A 1 220 ? 2.178 42.823 72.713 1.00 25.17 220 TYR A C 1
ATOM 1761 O O . TYR A 1 220 ? 3.019 41.959 73.005 1.00 23.16 220 TYR A O 1
ATOM 1770 N N . ILE A 1 221 ? 2.520 44.020 72.226 1.00 23.95 221 ILE A N 1
ATOM 1771 C CA . ILE A 1 221 ? 3.932 44.363 72.132 1.00 23.88 221 ILE A CA 1
ATOM 1772 C C . ILE A 1 221 ? 4.583 44.210 73.498 1.00 27.01 221 ILE A C 1
ATOM 1773 O O . ILE A 1 221 ? 5.589 43.496 73.659 1.00 26.52 221 ILE A O 1
ATOM 1778 N N . ASP A 1 222 ? 3.968 44.822 74.517 1.00 24.36 222 ASP A N 1
ATOM 1779 C CA . ASP A 1 222 ? 4.544 44.767 75.854 1.00 28.69 222 ASP A CA 1
ATOM 1780 C C . ASP A 1 222 ? 4.610 43.334 76.347 1.00 24.20 222 ASP A C 1
ATOM 1781 O O . ASP A 1 222 ? 5.621 42.918 76.938 1.00 27.79 222 ASP A O 1
ATOM 1786 N N . LYS A 1 223 ? 3.583 42.536 76.027 1.00 23.04 223 LYS A N 1
ATOM 1787 C CA . LYS A 1 223 ? 3.589 41.154 76.489 1.00 25.82 223 LYS A CA 1
ATOM 1788 C C . LYS A 1 223 ? 4.785 40.422 75.900 1.00 23.44 223 LYS A C 1
ATOM 1789 O O . LYS A 1 223 ? 5.561 39.786 76.632 1.00 22.84 223 LYS A O 1
ATOM 1795 N N . TYR A 1 224 ? 5.012 40.588 74.585 1.00 22.98 224 TYR A N 1
ATOM 1796 C CA . TYR A 1 224 ? 6.170 39.943 73.978 1.00 24.21 224 TYR A CA 1
ATOM 1797 C C . TYR A 1 224 ? 7.436 40.393 74.677 1.00 25.07 224 TYR A C 1
ATOM 1798 O O . TYR A 1 224 ? 8.266 39.571 75.093 1.00 25.37 224 TYR A O 1
ATOM 1807 N N . ILE A 1 225 ? 7.578 41.707 74.858 1.00 25.75 225 ILE A N 1
ATOM 1808 C CA . ILE A 1 225 ? 8.852 42.198 75.348 1.00 25.86 225 ILE A CA 1
ATOM 1809 C C . ILE A 1 225 ? 9.021 41.778 76.790 1.00 24.04 225 ILE A C 1
ATOM 1810 O O . ILE A 1 225 ? 10.149 41.542 77.244 1.00 32.42 225 ILE A O 1
ATOM 1815 N N . SER A 1 226 ? 7.912 41.594 77.513 1.00 25.31 226 SER A N 1
ATOM 1816 C CA . SER A 1 226 ? 8.076 41.198 78.904 1.00 29.96 226 SER A CA 1
ATOM 1817 C C . SER A 1 226 ? 8.505 39.740 78.984 1.00 35.24 226 SER A C 1
ATOM 1818 O O . SER A 1 226 ? 9.233 39.356 79.905 1.00 33.88 226 SER A O 1
ATOM 1821 N N . ALA A 1 227 ? 8.118 38.931 77.992 1.00 28.40 227 ALA A N 1
ATOM 1822 C CA . ALA A 1 227 ? 8.556 37.540 77.983 1.00 28.16 227 ALA A CA 1
ATOM 1823 C C . ALA A 1 227 ? 10.041 37.447 77.668 1.00 31.59 227 ALA A C 1
ATOM 1824 O O . ALA A 1 227 ? 10.766 36.662 78.290 1.00 25.80 227 ALA A O 1
ATOM 1826 N N . PHE A 1 228 ? 10.515 38.258 76.719 1.00 23.39 228 PHE A N 1
ATOM 1827 C CA . PHE A 1 228 ? 11.938 38.265 76.405 1.00 34.51 228 PHE A CA 1
ATOM 1828 C C . PHE A 1 228 ? 12.756 38.830 77.561 1.00 31.72 228 PHE A C 1
ATOM 1829 O O . PHE A 1 228 ? 13.861 38.349 77.833 1.00 36.47 228 PHE A O 1
ATOM 1837 N N . LYS A 1 229 ? 12.219 39.823 78.271 1.00 35.65 229 LYS A N 1
ATOM 1838 C CA . LYS A 1 229 ? 12.942 40.399 79.404 1.00 35.41 229 LYS A CA 1
ATOM 1839 C C . LYS A 1 229 ? 13.036 39.416 80.568 1.00 43.05 229 LYS A C 1
ATOM 1840 O O . LYS A 1 229 ? 14.094 39.295 81.194 1.00 40.19 229 LYS A O 1
ATOM 1842 N N . ALA A 1 230 ? 11.937 38.725 80.889 1.00 42.05 230 ALA A N 1
ATOM 1843 C CA . ALA A 1 230 ? 11.960 37.739 81.970 1.00 41.74 230 ALA A CA 1
ATOM 1844 C C . ALA A 1 230 ? 13.005 36.666 81.701 1.00 44.54 230 ALA A C 1
ATOM 1845 O O . ALA A 1 230 ? 13.759 36.260 82.601 1.00 42.62 230 ALA A O 1
ATOM 1847 N N . LEU A 1 231 ? 13.059 36.195 80.457 1.00 37.55 231 LEU A N 1
ATOM 1848 C CA . LEU A 1 231 ? 14.107 35.276 80.042 1.00 44.15 231 LEU A CA 1
ATOM 1849 C C . LEU A 1 231 ? 15.481 35.870 80.313 1.00 48.13 231 LEU A C 1
ATOM 1850 O O . LEU A 1 231 ? 16.352 35.225 80.910 1.00 46.71 231 LEU A O 1
ATOM 1855 N N . ASN A 1 232 ? 15.682 37.119 79.903 1.00 50.67 232 ASN A N 1
ATOM 1856 C CA . ASN A 1 232 ? 16.974 37.762 80.095 1.00 49.12 232 ASN A CA 1
ATOM 1857 C C . ASN A 1 232 ? 17.200 38.166 81.551 1.00 53.42 232 ASN A C 1
ATOM 1858 O O . ASN A 1 232 ? 18.345 38.140 82.021 1.00 52.07 232 ASN A O 1
ATOM 1863 N N . ASN A 1 233 ? 16.133 38.529 82.276 1.00 55.73 233 ASN A N 1
ATOM 1864 C CA . ASN A 1 233 ? 16.256 38.813 83.707 1.00 51.02 233 ASN A CA 1
ATOM 1865 C C . ASN A 1 233 ? 16.836 37.617 84.452 1.00 55.43 233 ASN A C 1
ATOM 1866 O O . ASN A 1 233 ? 17.826 37.745 85.183 1.00 60.32 233 ASN A O 1
ATOM 1871 N N . SER A 1 234 ? 16.227 36.444 84.285 1.00 47.10 234 SER A N 1
ATOM 1872 C CA . SER A 1 234 ? 16.638 35.272 85.061 1.00 46.38 234 SER A CA 1
ATOM 1873 C C . SER A 1 234 ? 17.945 34.638 84.565 1.00 44.72 234 SER A C 1
ATOM 1874 O O . SER A 1 234 ? 18.353 34.821 83.418 1.00 53.87 234 SER A O 1
#

InterPro domains:
  IPR005122 Uracil-DNA glycosylase-like [PF03167] (47-228)
  IPR032579 DNA glycosylase Phe SMUG2-like [cd19375] (4-228)
  IPR036895 Uracil-DNA glycosylase-like domain superfamily [G3DSA:3.40.470.10] (2-232)
  IPR036895 Uracil-DNA glycosylase-like domain superfamily [SSF52141] (4-229)

Solvent-accessible surface area: 11019 Å² total; per-residue (Å²): 92,148,22,3,0,43,62,1,9,78,62,19,93,95,28,63,56,107,27,68,134,28,27,136,54,26,98,50,1,15,3,23,134,86,90,125,31,1,28,118,6,0,62,44,4,6,79,104,15,2,101,29,84,107,63,1,50,0,4,2,2,22,27,34,14,98,80,0,16,4,61,0,8,2,39,19,0,0,0,105,23,0,68,86,65,0,118,12,112,29,89,62,81,115,23,122,14,30,5,0,27,0,2,4,66,1,0,81,60,48,56,18,13,137,43,0,4,80,76,1,10,9,14,13,0,0,15,0,0,1,2,16,98,48,120,123,48,64,70,128,52,49,50,0,35,70,52,92,58,1,39,172,10,0,51,116,13,0,9,87,14,3,149,37,13,36,90,3,30,20,45,56,44,5,0,1,0,0,6,61,37,126,0,45,145,7,4,71,119,3,21,74,130,81,163,35,14,158,112,23,50,24,4,28,24,0,100,88,0,29,88,159,74,68,117,48,55,104,124,19,7,72,68,1,43,67,18,4,42,56,22,110,126,126